Protein AF-A0A8K1D2K8-F1 (afdb_monomer_lite)

Radius of gyration: 27.1 Å; chains: 1; bounding box: 68×39×80 Å

Structure (mmCIF, N/CA/C/O backbone):
data_AF-A0A8K1D2K8-F1
#
_entry.id   AF-A0A8K1D2K8-F1
#
loop_
_atom_site.group_PDB
_atom_site.id
_atom_site.type_symbol
_atom_site.label_atom_id
_atom_site.label_alt_id
_atom_site.label_comp_id
_atom_site.label_asym_id
_atom_site.label_entity_id
_atom_site.label_seq_id
_atom_site.pdbx_PDB_ins_code
_atom_site.Cartn_x
_atom_site.Cartn_y
_atom_site.Cartn_z
_atom_site.occupancy
_atom_site.B_iso_or_equiv
_atom_site.auth_seq_id
_atom_site.auth_comp_id
_atom_site.auth_asym_id
_atom_site.auth_atom_id
_atom_site.pdbx_PDB_model_num
ATOM 1 N N . MET A 1 1 ? 11.653 6.926 16.822 1.00 56.06 1 MET A N 1
ATOM 2 C CA . MET A 1 1 ? 10.375 6.297 16.418 1.00 56.06 1 MET A CA 1
ATOM 3 C C . MET A 1 1 ? 9.705 5.764 17.673 1.00 56.06 1 MET A C 1
ATOM 5 O O . MET A 1 1 ? 10.409 5.204 18.506 1.00 56.06 1 MET A O 1
ATOM 9 N N . TYR A 1 2 ? 8.404 5.990 17.862 1.00 72.81 2 TYR A N 1
ATOM 10 C CA . TYR A 1 2 ? 7.685 5.407 19.001 1.00 72.81 2 TYR A CA 1
ATOM 11 C C . TYR A 1 2 ? 7.611 3.887 18.835 1.00 72.81 2 TYR A C 1
ATOM 13 O O . TYR A 1 2 ? 7.404 3.400 17.725 1.00 72.81 2 TYR A O 1
ATOM 21 N N . SER A 1 3 ? 7.804 3.136 19.919 1.00 90.62 3 SER A N 1
ATOM 22 C CA . SER A 1 3 ? 7.691 1.680 19.862 1.00 90.62 3 SER A CA 1
ATOM 23 C C . SER A 1 3 ? 6.232 1.266 19.649 1.00 90.62 3 SER A C 1
ATOM 25 O O . SER A 1 3 ? 5.308 1.909 20.149 1.00 90.62 3 SER A O 1
ATOM 27 N N . ILE A 1 4 ? 6.017 0.164 18.926 1.00 93.19 4 ILE A N 1
ATOM 28 C CA . ILE A 1 4 ? 4.678 -0.401 18.680 1.00 93.19 4 ILE A CA 1
ATOM 29 C C . ILE A 1 4 ? 3.953 -0.667 20.008 1.00 93.19 4 ILE A C 1
ATOM 31 O O . ILE A 1 4 ? 2.787 -0.317 20.167 1.00 93.19 4 ILE A O 1
ATOM 35 N N . PHE A 1 5 ? 4.673 -1.198 20.999 1.00 92.75 5 PHE A N 1
ATOM 36 C CA . PHE A 1 5 ? 4.149 -1.425 22.346 1.00 92.75 5 PHE A CA 1
ATOM 37 C C . PHE A 1 5 ? 3.675 -0.142 23.027 1.00 92.75 5 PHE A C 1
ATOM 39 O O . PHE A 1 5 ? 2.649 -0.157 23.696 1.00 92.75 5 PHE A O 1
ATOM 46 N N . TYR A 1 6 ? 4.385 0.973 22.840 1.00 94.75 6 TYR A N 1
ATOM 47 C CA . TYR A 1 6 ? 3.976 2.256 23.401 1.00 94.75 6 TYR A CA 1
ATOM 48 C C . TYR A 1 6 ? 2.686 2.776 22.751 1.00 94.75 6 TYR A C 1
ATOM 50 O O . TYR A 1 6 ? 1.806 3.267 23.455 1.00 94.75 6 TYR A O 1
ATOM 58 N N . LEU A 1 7 ? 2.530 2.609 21.432 1.00 95.00 7 LEU A N 1
ATOM 59 C CA . LEU A 1 7 ? 1.294 2.970 20.726 1.00 95.00 7 LEU A CA 1
ATOM 60 C C . LEU A 1 7 ? 0.097 2.136 21.200 1.00 95.00 7 LEU A C 1
ATOM 62 O O . LEU A 1 7 ? -0.961 2.694 21.480 1.00 95.00 7 LEU A O 1
ATOM 66 N N . LEU A 1 8 ? 0.273 0.819 21.341 1.00 95.31 8 LEU A N 1
ATOM 67 C CA . LEU A 1 8 ? -0.771 -0.076 21.851 1.00 95.31 8 LEU A CA 1
ATOM 68 C C . LEU A 1 8 ? -1.094 0.199 23.325 1.00 95.31 8 LEU A C 1
ATOM 70 O O . LEU A 1 8 ? -2.260 0.184 23.713 1.00 95.31 8 LEU A O 1
ATOM 74 N N . TYR A 1 9 ? -0.084 0.523 24.137 1.00 96.06 9 TYR A N 1
ATOM 75 C CA . TYR A 1 9 ? -0.283 0.946 25.520 1.00 96.06 9 TYR A CA 1
ATOM 76 C C . TYR A 1 9 ? -1.128 2.223 25.591 1.00 96.06 9 TYR A C 1
ATOM 78 O O . TYR A 1 9 ? -2.130 2.250 26.303 1.00 96.06 9 TYR A O 1
ATOM 86 N N . ILE A 1 10 ? -0.798 3.252 24.803 1.00 96.38 10 ILE A N 1
ATOM 87 C CA . ILE A 1 10 ? -1.619 4.468 24.717 1.00 96.38 10 ILE A CA 1
ATOM 88 C C . ILE A 1 10 ? -3.041 4.124 24.270 1.00 96.38 10 ILE A C 1
ATOM 90 O O . ILE A 1 10 ? -3.995 4.584 24.896 1.00 96.38 10 ILE A O 1
ATOM 94 N N . ALA A 1 11 ? -3.193 3.290 23.238 1.00 95.94 11 ALA A N 1
ATOM 95 C CA . ALA A 1 11 ? -4.505 2.863 22.765 1.00 95.94 11 ALA A CA 1
ATOM 96 C C . ALA A 1 11 ? -5.326 2.202 23.887 1.00 95.94 11 ALA A C 1
ATOM 98 O O . ALA A 1 11 ? -6.508 2.501 24.029 1.00 95.94 11 ALA A O 1
ATOM 99 N N . SER A 1 12 ? -4.702 1.379 24.738 1.00 96.38 12 SER A N 1
ATOM 100 C CA . SER A 1 12 ? -5.380 0.724 25.868 1.00 96.38 12 SER A CA 1
ATOM 101 C C . SER A 1 12 ? -5.843 1.717 26.938 1.00 96.38 12 SER A C 1
ATOM 103 O O . SER A 1 12 ? -6.973 1.641 27.423 1.00 96.38 12 SER A O 1
ATOM 105 N N . VAL A 1 13 ? -5.012 2.716 27.258 1.00 97.06 13 VAL A N 1
ATOM 106 C CA . VAL A 1 13 ? -5.352 3.767 28.227 1.00 97.06 13 VAL A CA 1
ATOM 107 C C . VAL A 1 13 ? -6.500 4.629 27.701 1.00 97.06 13 VAL A C 1
ATOM 109 O O . VAL A 1 13 ? -7.446 4.914 28.436 1.00 97.06 13 VAL A O 1
ATOM 112 N N . ILE A 1 14 ? -6.460 5.009 26.420 1.00 96.00 14 ILE A N 1
ATOM 113 C CA . ILE A 1 14 ? -7.524 5.799 25.787 1.00 96.00 14 ILE A CA 1
ATOM 114 C C . ILE A 1 14 ? -8.814 4.972 25.658 1.00 96.00 14 ILE A C 1
ATOM 116 O O . ILE A 1 14 ? -9.899 5.505 25.895 1.00 96.00 14 ILE A O 1
ATOM 120 N N . ALA A 1 15 ? -8.729 3.674 25.358 1.00 95.62 15 ALA A N 1
ATOM 121 C CA . ALA A 1 15 ? -9.890 2.787 25.344 1.00 95.62 15 ALA A CA 1
ATOM 122 C C . ALA A 1 15 ? -10.544 2.707 26.735 1.00 95.62 15 ALA A C 1
ATOM 124 O O . ALA A 1 15 ? -11.750 2.917 26.859 1.00 95.62 15 ALA A O 1
ATOM 125 N N . SER A 1 16 ? -9.755 2.519 27.798 1.00 96.38 16 SER A N 1
ATOM 126 C CA . SER A 1 16 ? -10.242 2.518 29.187 1.00 96.38 16 SER A CA 1
ATOM 127 C C . SER A 1 16 ? -10.881 3.856 29.595 1.00 96.38 16 SER A C 1
ATOM 129 O O . SER A 1 16 ? -11.946 3.893 30.225 1.00 96.38 16 SER A O 1
ATOM 131 N N . LEU A 1 17 ? -10.296 4.979 29.162 1.00 95.62 17 LEU A N 1
ATOM 132 C CA . LEU A 1 17 ? -10.883 6.307 29.343 1.00 95.62 17 LEU A CA 1
ATOM 133 C C . LEU A 1 17 ? -12.230 6.430 28.615 1.00 95.62 17 LEU A C 1
ATOM 135 O O . LEU A 1 17 ? -13.206 6.905 29.195 1.00 95.62 17 LEU A O 1
ATOM 139 N N . THR A 1 18 ? -12.304 5.972 27.364 1.00 94.38 18 THR A N 1
ATOM 140 C CA . THR A 1 18 ? -13.529 5.992 26.551 1.00 94.38 18 THR A CA 1
ATOM 141 C C . THR A 1 18 ? -14.627 5.130 27.171 1.00 94.38 18 THR A C 1
ATOM 143 O O . THR A 1 18 ? -15.782 5.560 27.219 1.00 94.38 18 THR A O 1
ATOM 146 N N . TYR A 1 19 ? -14.271 3.966 27.720 1.00 96.12 19 TYR A N 1
ATOM 147 C CA . TYR A 1 19 ? -15.186 3.107 28.470 1.00 96.12 19 TYR A CA 1
ATOM 148 C C . TYR A 1 19 ? -15.730 3.826 29.708 1.00 96.12 19 TYR A C 1
ATOM 150 O O . TYR A 1 19 ? -16.942 3.877 29.919 1.00 96.12 19 TYR A O 1
ATOM 158 N N . SER A 1 20 ? -14.841 4.435 30.496 1.00 95.81 20 SER A N 1
ATOM 159 C CA . SER A 1 20 ? -15.196 5.142 31.729 1.00 95.81 20 SER A CA 1
ATOM 160 C C . SER A 1 20 ? -16.108 6.343 31.457 1.00 95.81 20 SER A C 1
ATOM 162 O O . SER A 1 20 ? -17.129 6.511 32.123 1.00 95.81 20 SER A O 1
ATOM 164 N N . LEU A 1 21 ? -15.805 7.140 30.427 1.00 94.38 21 LEU A N 1
ATOM 165 C CA . LEU A 1 21 ? -16.669 8.235 29.969 1.00 94.38 21 LEU A CA 1
ATOM 166 C C . LEU A 1 21 ? -18.030 7.720 29.488 1.00 94.38 21 LEU A C 1
ATOM 168 O O . LEU A 1 21 ? -19.066 8.292 29.826 1.00 94.38 21 LEU A O 1
ATOM 172 N N . GLY A 1 22 ? -18.043 6.616 28.738 1.00 94.12 22 GLY A N 1
ATOM 173 C CA . GLY A 1 22 ? -19.275 5.980 28.286 1.00 94.12 22 GLY A CA 1
ATOM 174 C C . GLY A 1 22 ? -20.154 5.505 29.447 1.00 94.12 22 GLY A C 1
ATOM 175 O O . GLY A 1 22 ? -21.360 5.761 29.446 1.00 94.12 22 GLY A O 1
ATOM 176 N N . ALA A 1 23 ? -19.553 4.889 30.469 1.00 95.31 23 ALA A N 1
ATOM 177 C CA . ALA A 1 23 ? -20.236 4.456 31.687 1.00 95.31 23 ALA A CA 1
ATOM 178 C C . ALA A 1 23 ? -20.806 5.636 32.485 1.00 95.31 23 ALA A C 1
ATOM 180 O O . ALA A 1 23 ? -21.959 5.577 32.913 1.00 95.31 23 ALA A O 1
ATOM 181 N N . LEU A 1 24 ? -20.055 6.734 32.612 1.00 94.69 24 LEU A N 1
ATOM 182 C CA . LEU A 1 24 ? -20.534 7.961 33.254 1.00 94.69 24 LEU A CA 1
ATOM 183 C C . LEU A 1 24 ? -21.726 8.569 32.509 1.00 94.69 24 LEU A C 1
ATOM 185 O O . LEU A 1 24 ? -22.721 8.929 33.135 1.00 94.69 24 LEU A O 1
ATOM 189 N N . PHE A 1 25 ? -21.676 8.646 31.176 1.00 92.75 25 PHE A N 1
ATOM 190 C CA . PHE A 1 25 ? -22.800 9.161 30.392 1.00 92.75 25 PHE A CA 1
ATOM 191 C C . PHE A 1 25 ? -24.030 8.263 30.472 1.00 92.75 25 PHE A C 1
ATOM 193 O O . PHE A 1 25 ? -25.149 8.763 30.616 1.00 92.75 25 PHE A O 1
ATOM 200 N N . TYR A 1 26 ? -23.833 6.945 30.430 1.00 93.06 26 TYR A N 1
ATOM 201 C CA . TYR A 1 26 ? -24.919 5.979 30.534 1.00 93.06 26 TYR A CA 1
ATOM 202 C C . TYR A 1 26 ? -25.581 5.987 31.922 1.00 93.06 26 TYR A C 1
ATOM 204 O O . TYR A 1 26 ? -26.810 5.971 32.014 1.00 93.06 26 TYR A O 1
ATOM 212 N N . GLY A 1 27 ? -24.775 6.062 32.986 1.00 93.19 27 GLY A N 1
ATOM 213 C CA . GLY A 1 27 ? -25.222 6.109 34.381 1.00 93.19 27 GLY A CA 1
ATOM 214 C C . GLY A 1 27 ? -25.661 7.492 34.870 1.00 93.19 27 GLY A C 1
ATOM 215 O O . GLY A 1 27 ? -26.137 7.614 35.997 1.00 93.19 27 GLY A O 1
ATOM 216 N N . SER A 1 28 ? -25.514 8.538 34.050 1.00 93.38 28 SER A N 1
ATOM 217 C CA . SER A 1 28 ? -25.881 9.898 34.441 1.00 93.38 28 SER A CA 1
ATOM 218 C C . SER A 1 28 ? -27.387 10.030 34.740 1.00 93.38 28 SER A C 1
ATOM 220 O O . SER A 1 28 ? -28.223 9.423 34.057 1.00 93.38 28 SER A O 1
ATOM 222 N N . PRO A 1 29 ? -27.776 10.879 35.713 1.00 91.44 29 PRO A N 1
ATOM 223 C CA . PRO A 1 29 ? -29.180 11.125 36.053 1.00 91.44 29 PRO A CA 1
ATOM 224 C C . PRO A 1 29 ? -29.929 11.954 34.992 1.00 91.44 29 PRO A C 1
ATOM 226 O O . PRO A 1 29 ? -31.070 12.353 35.207 1.00 91.44 29 PRO A O 1
ATOM 229 N N . ILE A 1 30 ? -29.309 12.231 33.842 1.00 89.94 30 ILE A N 1
ATOM 230 C CA . ILE A 1 30 ? -29.859 13.092 32.797 1.00 89.94 30 ILE A CA 1
ATOM 231 C C . ILE A 1 30 ? -30.899 12.297 31.977 1.00 89.94 30 ILE A C 1
ATOM 233 O O . ILE A 1 30 ? -30.558 11.276 31.367 1.00 89.94 30 ILE A O 1
ATOM 237 N N . PRO A 1 31 ? -32.168 12.742 31.896 1.00 83.44 31 PRO A N 1
ATOM 238 C CA . PRO A 1 31 ? -33.244 12.003 31.229 1.00 83.44 31 PRO A CA 1
ATOM 239 C C . PRO A 1 31 ? -33.262 12.195 29.698 1.00 83.44 31 PRO A C 1
ATOM 241 O O . PRO A 1 31 ? -34.323 12.222 29.081 1.00 83.44 31 PRO A O 1
ATOM 244 N N . ILE A 1 32 ? -32.098 12.319 29.050 1.00 92.19 32 ILE A N 1
ATOM 245 C CA . ILE A 1 32 ? -31.991 12.484 27.592 1.00 92.19 32 ILE A CA 1
ATOM 246 C C . ILE A 1 32 ? -31.600 11.141 26.968 1.00 92.19 32 ILE A C 1
ATOM 248 O O . ILE A 1 32 ? -30.480 10.655 27.134 1.00 92.19 32 ILE A O 1
ATOM 252 N N . SER A 1 33 ? -32.514 10.534 26.207 1.00 87.19 33 SER A N 1
ATOM 253 C CA . SER A 1 33 ? -32.308 9.213 25.590 1.00 87.19 33 SER A CA 1
ATOM 254 C C . SER A 1 33 ? -31.105 9.175 24.638 1.00 87.19 33 SER A C 1
ATOM 256 O O . SER A 1 33 ? -30.351 8.201 24.639 1.00 87.19 33 SER A O 1
ATOM 258 N N . SER A 1 34 ? -30.870 10.247 23.876 1.00 88.12 34 SER A N 1
ATOM 259 C CA . SER A 1 34 ? -29.703 10.392 22.995 1.00 88.12 34 SER A CA 1
ATOM 260 C C . SER A 1 34 ? -28.383 10.337 23.761 1.00 88.12 34 SER A C 1
ATOM 262 O O . SER A 1 34 ? -27.433 9.719 23.289 1.00 88.12 34 SER A O 1
ATOM 264 N N . PHE A 1 35 ? -28.342 10.916 24.963 1.00 87.44 35 PHE A N 1
ATOM 265 C CA . PHE A 1 35 ? -27.155 10.936 25.814 1.00 87.44 35 PHE A CA 1
ATOM 266 C C . PHE A 1 35 ? -26.830 9.539 26.355 1.00 87.44 35 PHE A C 1
ATOM 268 O O . PHE A 1 35 ? -25.693 9.080 26.266 1.00 87.44 35 PHE A O 1
ATOM 275 N N . LYS A 1 36 ? -27.854 8.793 26.792 1.00 91.00 36 LYS A N 1
ATOM 276 C CA . LYS A 1 36 ? -27.689 7.394 27.220 1.00 91.00 36 LYS A CA 1
ATOM 277 C C . LYS A 1 36 ? -27.268 6.484 26.065 1.00 91.00 36 LYS A C 1
ATOM 279 O O . LYS A 1 36 ? -26.347 5.685 26.211 1.00 91.00 36 LYS A O 1
ATOM 284 N N . ARG A 1 37 ? -27.883 6.635 24.883 1.00 89.69 37 ARG A N 1
ATOM 285 C CA . ARG A 1 37 ? -27.478 5.902 23.666 1.00 89.69 37 ARG A CA 1
ATOM 286 C C . ARG A 1 37 ? -26.030 6.199 23.280 1.00 89.69 37 ARG A C 1
ATOM 288 O O . ARG A 1 37 ? -25.340 5.307 22.797 1.00 89.69 37 ARG A O 1
ATOM 295 N N . PHE A 1 38 ? -25.580 7.433 23.478 1.00 90.19 38 PHE A N 1
ATOM 296 C CA . PHE A 1 38 ? -24.206 7.833 23.208 1.00 90.19 38 PHE A CA 1
ATOM 297 C C . PHE A 1 38 ? -23.215 7.174 24.173 1.00 90.19 38 PHE A C 1
ATOM 299 O O . PHE A 1 38 ? -22.250 6.570 23.712 1.00 90.19 38 PHE A O 1
ATOM 306 N N . GLY A 1 39 ? -23.506 7.186 25.478 1.00 91.75 39 GLY A N 1
ATOM 307 C CA . GLY A 1 39 ? -22.702 6.482 26.482 1.00 91.75 39 GLY A CA 1
ATOM 308 C C . GLY A 1 39 ? -22.582 4.981 26.202 1.00 91.75 39 GLY A C 1
ATOM 309 O O . GLY A 1 39 ? -21.479 4.442 26.178 1.00 91.75 39 GLY A O 1
ATOM 310 N N . HIS A 1 40 ? -23.699 4.322 25.869 1.00 91.88 40 HIS A N 1
ATOM 311 C CA . HIS A 1 40 ? -23.696 2.909 25.473 1.00 91.88 40 HIS A CA 1
ATOM 312 C C . HIS A 1 40 ? -22.823 2.641 24.235 1.00 91.88 40 HIS A C 1
ATOM 314 O O . HIS A 1 40 ? -22.050 1.686 24.221 1.00 91.88 40 HIS A O 1
ATOM 320 N N . LYS A 1 41 ? -22.893 3.498 23.207 1.00 90.88 41 LYS A N 1
ATOM 321 C CA . LYS A 1 41 ? -22.033 3.374 22.017 1.00 90.88 41 LYS A CA 1
ATOM 322 C C . LYS A 1 41 ? -20.550 3.531 22.357 1.00 90.88 41 LYS A C 1
ATOM 324 O O . LYS A 1 41 ? -19.754 2.740 21.872 1.00 90.88 41 LYS A O 1
ATOM 329 N N . MET A 1 42 ? -20.189 4.487 23.216 1.00 92.31 42 MET A N 1
ATOM 330 C CA . MET A 1 42 ? -18.799 4.672 23.655 1.00 92.31 42 MET A CA 1
ATOM 331 C C . MET A 1 42 ? -18.259 3.453 24.408 1.00 92.31 42 MET A C 1
ATOM 333 O O . MET A 1 42 ? -17.120 3.062 24.176 1.00 92.31 42 MET A O 1
ATOM 337 N N . ILE A 1 43 ? -19.081 2.818 25.251 1.00 94.06 43 ILE A N 1
ATOM 338 C CA . ILE A 1 43 ? -18.720 1.558 25.917 1.00 94.06 43 ILE A CA 1
ATOM 339 C C . ILE A 1 43 ? -18.408 0.470 24.880 1.00 94.06 43 ILE A C 1
ATOM 341 O O . ILE A 1 43 ? -17.360 -0.167 24.958 1.00 94.06 43 ILE A O 1
ATOM 345 N N . LEU A 1 44 ? -19.286 0.279 23.889 1.00 92.19 44 LEU A N 1
ATOM 346 C CA . LEU A 1 44 ? -19.077 -0.717 22.833 1.00 92.19 44 LEU A CA 1
ATOM 347 C C . LEU A 1 44 ? -17.830 -0.424 21.993 1.00 92.19 44 LEU A C 1
ATOM 349 O O . LEU A 1 44 ? -17.081 -1.342 21.670 1.00 92.19 44 LEU A O 1
ATOM 353 N N . ASP A 1 45 ? -17.595 0.842 21.646 1.00 90.50 45 ASP A N 1
ATOM 354 C CA . ASP A 1 45 ? -16.423 1.247 20.870 1.00 90.50 45 ASP A CA 1
ATOM 355 C C . ASP A 1 45 ? -15.116 1.023 21.653 1.00 90.50 45 ASP A C 1
ATOM 357 O O . ASP A 1 45 ? -14.131 0.573 21.071 1.00 90.50 45 ASP A O 1
ATOM 361 N N . ALA A 1 46 ? -15.118 1.253 22.969 1.00 93.69 46 ALA A N 1
ATOM 362 C CA . ALA A 1 46 ? -13.973 0.971 23.832 1.00 93.69 46 ALA A CA 1
ATOM 363 C C . ALA A 1 46 ? -13.668 -0.531 23.937 1.00 93.69 46 ALA A C 1
ATOM 365 O O . ALA A 1 46 ? -12.516 -0.927 23.777 1.00 93.69 46 ALA A O 1
ATOM 366 N N . ILE A 1 47 ? -14.695 -1.367 24.137 1.00 93.75 47 ILE A N 1
ATOM 367 C CA . ILE A 1 47 ? -14.547 -2.834 24.138 1.0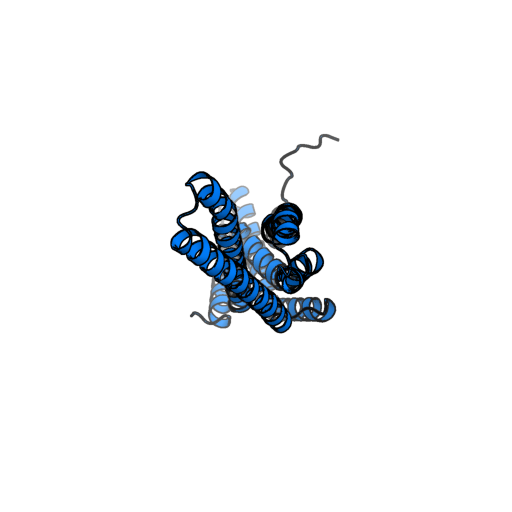0 93.75 47 ILE A CA 1
ATOM 368 C C . ILE A 1 47 ? -13.996 -3.306 22.790 1.00 93.75 47 ILE A C 1
ATOM 370 O O . ILE A 1 47 ? -13.107 -4.150 22.731 1.00 93.75 47 ILE A O 1
ATOM 374 N N . TYR A 1 48 ? -14.495 -2.737 21.693 1.00 92.19 48 TYR A N 1
ATOM 375 C CA . TYR A 1 48 ? -14.027 -3.075 20.358 1.00 92.19 48 TYR A CA 1
ATOM 376 C C . TYR A 1 48 ? -12.550 -2.718 20.152 1.00 92.19 48 TYR A C 1
ATOM 378 O O . TYR A 1 48 ? -11.791 -3.539 19.641 1.00 92.19 48 TYR A O 1
ATOM 386 N N . ALA A 1 49 ? -12.122 -1.528 20.578 1.00 92.69 49 ALA A N 1
ATOM 387 C CA . ALA A 1 49 ? -10.716 -1.134 20.528 1.00 92.69 49 ALA A CA 1
ATOM 388 C C . ALA A 1 49 ? -9.828 -2.068 21.369 1.00 92.69 49 ALA A C 1
ATOM 390 O O . ALA A 1 49 ? -8.766 -2.471 20.902 1.00 92.69 49 ALA A O 1
ATOM 391 N N . ASP A 1 50 ? -10.281 -2.472 22.557 1.00 94.12 50 ASP A N 1
ATOM 392 C CA . ASP A 1 50 ? -9.546 -3.397 23.428 1.00 94.12 50 ASP A CA 1
ATOM 393 C C . ASP A 1 50 ? -9.380 -4.793 22.802 1.00 94.12 50 ASP A C 1
ATOM 395 O O . ASP A 1 50 ? -8.299 -5.385 22.844 1.00 94.12 50 ASP A O 1
ATOM 399 N N . ILE A 1 51 ? -10.408 -5.292 22.106 1.00 94.44 51 ILE A N 1
ATOM 400 C CA . ILE A 1 51 ? -10.308 -6.528 21.314 1.00 94.44 51 ILE A CA 1
ATOM 401 C C . ILE A 1 51 ? -9.222 -6.392 20.238 1.00 94.44 51 ILE A C 1
ATOM 403 O O . ILE A 1 51 ? -8.391 -7.287 20.096 1.00 94.44 51 ILE A O 1
ATOM 407 N N . TRP A 1 52 ? -9.179 -5.275 19.505 1.00 94.06 52 TRP A N 1
ATOM 408 C CA . TRP A 1 52 ? -8.149 -5.043 18.483 1.00 94.06 52 TRP A CA 1
ATOM 409 C C . TRP A 1 52 ? -6.732 -4.978 19.055 1.00 94.06 52 TRP A C 1
ATOM 411 O O . TRP A 1 52 ? -5.807 -5.503 18.437 1.00 94.06 52 TRP A O 1
ATOM 421 N N . ILE A 1 53 ? -6.557 -4.380 20.235 1.00 95.56 53 ILE A N 1
ATOM 422 C CA . ILE A 1 53 ? -5.263 -4.338 20.929 1.00 95.56 53 ILE A CA 1
ATOM 423 C C . ILE A 1 53 ? -4.786 -5.760 21.240 1.00 95.56 53 ILE A C 1
ATOM 425 O O . ILE A 1 53 ? -3.645 -6.107 20.936 1.00 95.56 53 ILE A O 1
ATOM 429 N N . ASN A 1 54 ? -5.669 -6.603 21.780 1.00 94.44 54 ASN A N 1
ATOM 430 C CA . ASN A 1 54 ? -5.342 -7.989 22.115 1.00 94.44 54 ASN A CA 1
ATOM 431 C C . ASN A 1 54 ? -5.140 -8.874 20.869 1.00 94.44 54 ASN A C 1
ATOM 433 O O . ASN A 1 54 ? -4.314 -9.786 20.883 1.00 94.44 54 ASN A O 1
ATOM 437 N N . LEU A 1 55 ? -5.842 -8.589 19.767 1.00 95.12 55 LEU A N 1
ATOM 438 C CA . LEU A 1 55 ? -5.688 -9.307 18.498 1.00 95.12 55 LEU A CA 1
ATOM 439 C C . LEU A 1 55 ? -4.468 -8.871 17.681 1.00 95.12 55 LEU A C 1
ATOM 441 O O . LEU A 1 55 ? -4.148 -9.544 16.704 1.00 95.12 55 LEU A O 1
ATOM 445 N N . PHE A 1 56 ? -3.772 -7.791 18.047 1.00 95.75 56 PHE A N 1
ATOM 446 C CA . PHE A 1 56 ? -2.712 -7.202 17.226 1.00 95.75 56 PHE A CA 1
ATOM 447 C C . PHE A 1 56 ? -1.685 -8.235 16.733 1.00 95.75 56 PHE A C 1
ATOM 449 O O . PHE A 1 56 ? -1.506 -8.404 15.529 1.00 95.75 56 PHE A O 1
ATOM 456 N N . PHE A 1 57 ? -1.057 -8.994 17.637 1.00 94.88 57 PHE A N 1
ATOM 457 C CA . PHE A 1 57 ? -0.058 -10.002 17.252 1.00 94.88 57 PHE A CA 1
ATOM 458 C C . PHE A 1 57 ? -0.653 -11.171 16.470 1.00 94.88 57 PHE A C 1
ATOM 460 O O . PHE A 1 57 ? -0.008 -11.711 15.573 1.00 94.88 57 PHE A O 1
ATOM 467 N N . PHE A 1 58 ? -1.892 -11.547 16.782 1.00 95.56 58 PHE A N 1
ATOM 468 C CA . PHE A 1 58 ? -2.602 -12.578 16.038 1.00 95.56 58 PHE A CA 1
ATOM 469 C C . PHE A 1 58 ? -2.829 -12.153 14.580 1.00 95.56 58 PHE A C 1
ATOM 471 O O . PHE A 1 58 ? -2.582 -12.937 13.668 1.00 95.56 58 PHE A O 1
ATOM 478 N N . ILE A 1 59 ? -3.196 -10.889 14.351 1.00 95.19 59 ILE A N 1
ATOM 479 C CA . ILE A 1 59 ? -3.347 -10.308 13.014 1.00 95.19 59 ILE A CA 1
ATOM 480 C C . ILE A 1 59 ? -2.014 -10.312 12.265 1.00 95.19 59 ILE A C 1
ATOM 482 O O . ILE A 1 59 ? -1.977 -10.753 11.121 1.00 95.19 59 ILE A O 1
ATOM 486 N N . ILE A 1 60 ? -0.914 -9.893 12.902 1.00 95.88 60 ILE A N 1
ATOM 487 C CA . ILE A 1 60 ? 0.419 -9.941 12.277 1.00 95.88 60 ILE A CA 1
ATOM 488 C C . ILE A 1 60 ? 0.779 -11.370 11.848 1.00 95.88 60 ILE A C 1
ATOM 490 O O . ILE A 1 60 ? 1.256 -11.583 10.735 1.00 95.88 60 ILE A O 1
ATOM 494 N N . ASN A 1 61 ? 0.494 -12.367 12.687 1.00 95.69 61 ASN A N 1
ATOM 495 C CA . ASN A 1 61 ? 0.738 -13.765 12.339 1.00 95.69 61 ASN A CA 1
ATOM 496 C C . ASN A 1 61 ? -0.115 -14.228 11.151 1.00 95.69 61 ASN A C 1
ATOM 498 O O . ASN A 1 61 ? 0.411 -14.898 10.266 1.00 95.69 61 ASN A O 1
ATOM 502 N N . ILE A 1 62 ? -1.396 -13.846 11.095 1.00 95.19 62 ILE A N 1
ATOM 503 C CA . ILE A 1 62 ? -2.261 -14.138 9.943 1.00 95.19 62 ILE A CA 1
ATOM 504 C C . ILE A 1 62 ? -1.703 -13.499 8.671 1.00 95.19 62 ILE A C 1
ATOM 506 O O . ILE A 1 62 ? -1.623 -14.169 7.647 1.00 95.19 62 ILE A O 1
ATOM 510 N N . ILE A 1 63 ? -1.294 -12.230 8.726 1.00 94.88 63 ILE A N 1
ATOM 511 C CA . ILE A 1 63 ? -0.721 -11.515 7.579 1.00 94.88 63 ILE A CA 1
ATOM 512 C C . ILE A 1 63 ? 0.500 -12.268 7.038 1.00 94.88 63 ILE A C 1
ATOM 514 O O . ILE A 1 63 ? 0.566 -12.555 5.843 1.00 94.88 63 ILE A O 1
ATOM 518 N N . ASN A 1 64 ? 1.424 -12.650 7.922 1.00 92.38 64 ASN A N 1
ATOM 519 C CA . ASN A 1 64 ? 2.630 -13.387 7.546 1.00 92.38 64 ASN A CA 1
ATOM 520 C C . ASN A 1 64 ? 2.305 -14.780 6.984 1.00 92.38 64 ASN A C 1
ATOM 522 O O . ASN A 1 64 ? 2.928 -15.221 6.019 1.00 92.38 64 ASN A O 1
ATOM 526 N N . GLN A 1 65 ? 1.304 -15.472 7.541 1.00 94.25 65 GLN A N 1
ATOM 527 C CA . GLN A 1 65 ? 0.843 -16.759 7.016 1.00 94.25 65 GLN A CA 1
ATOM 528 C C . GLN A 1 65 ? 0.235 -16.616 5.619 1.00 94.25 65 GLN A C 1
ATOM 530 O O . GLN A 1 65 ? 0.615 -17.368 4.720 1.00 94.25 65 GLN A O 1
ATOM 535 N N . ILE A 1 66 ? -0.642 -15.631 5.407 1.00 93.44 66 ILE A N 1
ATOM 536 C CA . ILE A 1 66 ? -1.224 -15.349 4.090 1.00 93.44 66 ILE A CA 1
ATOM 537 C C . ILE A 1 66 ? -0.103 -15.052 3.092 1.00 93.44 66 ILE A C 1
ATOM 539 O O . ILE A 1 66 ? -0.056 -15.679 2.036 1.00 93.44 66 ILE A O 1
ATOM 543 N N . GLN A 1 67 ? 0.848 -14.186 3.447 1.00 90.69 67 GLN A N 1
ATOM 544 C CA . GLN A 1 67 ? 1.990 -13.872 2.590 1.00 90.69 67 GLN A CA 1
ATOM 545 C C . GLN A 1 67 ? 2.809 -15.124 2.232 1.00 90.69 67 GLN A C 1
ATOM 547 O O . GLN A 1 67 ? 3.131 -15.342 1.066 1.00 90.69 67 GLN A O 1
ATOM 552 N N . SER A 1 68 ? 3.088 -15.994 3.206 1.00 88.94 68 SER A N 1
ATOM 553 C CA . SER A 1 68 ? 3.819 -17.241 2.950 1.00 88.94 68 SER A CA 1
ATOM 554 C C . SER A 1 68 ? 3.052 -18.207 2.036 1.00 88.94 68 SER A C 1
ATOM 556 O O . SER A 1 68 ? 3.654 -18.828 1.166 1.00 88.94 68 SER A O 1
ATOM 558 N N . SER A 1 69 ? 1.723 -18.289 2.175 1.00 92.06 69 SER A N 1
ATOM 559 C CA . SER A 1 69 ? 0.867 -19.150 1.343 1.00 92.06 69 SER A CA 1
ATOM 560 C C . SER A 1 69 ? 0.755 -18.665 -0.101 1.00 92.06 69 SER A C 1
ATOM 562 O O . SER A 1 69 ? 0.594 -19.457 -1.024 1.00 92.06 69 SER A O 1
ATOM 564 N N . LEU A 1 70 ? 0.883 -17.354 -0.282 1.00 88.88 70 LEU A N 1
ATOM 565 C CA . LEU A 1 70 ? 0.927 -16.679 -1.565 1.00 88.88 70 LEU A CA 1
ATOM 566 C C . LEU A 1 70 ? 2.265 -16.923 -2.290 1.00 88.88 70 LEU A C 1
ATOM 568 O O . LEU A 1 70 ? 2.333 -16.777 -3.502 1.00 88.88 70 LEU A O 1
ATOM 572 N N . GLY A 1 71 ? 3.319 -17.334 -1.579 1.00 84.44 71 GLY A N 1
ATOM 573 C CA . GLY A 1 71 ? 4.619 -17.660 -2.173 1.00 84.44 71 GLY A CA 1
ATOM 574 C C . GLY A 1 71 ? 5.473 -16.444 -2.546 1.00 84.44 71 GLY A C 1
ATOM 575 O O . GLY A 1 71 ? 6.585 -16.616 -3.039 1.00 84.44 71 GLY A O 1
ATOM 576 N N . TYR A 1 72 ? 5.000 -15.226 -2.266 1.00 85.50 72 TYR A N 1
ATOM 577 C CA . TYR A 1 72 ? 5.718 -13.981 -2.535 1.00 85.50 72 TYR A CA 1
ATOM 578 C C . TYR A 1 72 ? 6.123 -13.290 -1.239 1.00 85.50 72 TYR A C 1
ATOM 580 O O . TYR A 1 72 ? 5.295 -12.992 -0.381 1.00 85.50 72 TYR A O 1
ATOM 588 N N . SER A 1 73 ? 7.418 -13.010 -1.112 1.00 90.75 73 SER A N 1
ATOM 589 C CA . SER A 1 73 ? 8.004 -12.308 0.031 1.00 90.75 73 SER A CA 1
ATOM 590 C C . SER A 1 73 ? 8.570 -10.956 -0.393 1.00 90.75 73 SER A C 1
ATOM 592 O O . SER A 1 73 ? 8.891 -10.744 -1.562 1.00 90.75 73 SER A O 1
ATOM 594 N N . TRP A 1 74 ? 8.755 -10.054 0.568 1.00 93.56 74 TRP A N 1
ATOM 595 C CA . TRP A 1 74 ? 9.407 -8.762 0.334 1.00 93.56 74 TRP A CA 1
ATOM 596 C C . TRP A 1 74 ? 10.832 -8.896 -0.215 1.00 93.56 74 TRP A C 1
ATOM 598 O O . TRP A 1 74 ? 11.250 -8.110 -1.058 1.00 93.56 74 TRP A O 1
ATOM 608 N N . SER A 1 75 ? 11.552 -9.955 0.164 1.00 93.38 75 SER A N 1
ATOM 609 C CA . SER A 1 75 ? 12.865 -10.249 -0.418 1.00 93.38 75 SER A CA 1
ATOM 610 C C . SER A 1 75 ? 12.792 -10.533 -1.920 1.00 93.38 75 SER A C 1
ATOM 612 O O . SER A 1 75 ? 13.694 -10.128 -2.648 1.00 93.38 75 SER A O 1
ATOM 614 N N . ILE A 1 76 ? 11.749 -11.235 -2.378 1.00 92.38 76 ILE A N 1
ATOM 615 C CA . ILE A 1 76 ? 11.531 -11.515 -3.806 1.00 92.38 76 ILE A CA 1
ATOM 616 C C . ILE A 1 76 ? 11.154 -10.218 -4.525 1.00 92.38 76 ILE A C 1
ATOM 618 O O . ILE A 1 76 ? 11.719 -9.919 -5.568 1.00 92.38 76 ILE A O 1
ATOM 622 N N . PHE A 1 77 ? 10.293 -9.400 -3.916 1.00 94.12 77 PHE A N 1
ATOM 623 C CA . PHE A 1 77 ? 9.919 -8.087 -4.443 1.00 94.12 77 PHE A CA 1
ATOM 624 C C . PHE A 1 77 ? 11.136 -7.205 -4.765 1.00 94.12 77 PHE A C 1
ATOM 626 O O . PHE A 1 77 ? 11.229 -6.699 -5.881 1.00 94.12 77 PHE A O 1
ATOM 633 N N . TYR A 1 78 ? 12.089 -7.046 -3.834 1.00 94.44 78 TYR A N 1
ATOM 634 C CA . TYR A 1 78 ? 13.280 -6.218 -4.084 1.00 94.44 78 TYR A CA 1
ATOM 635 C C . TYR A 1 78 ? 14.211 -6.811 -5.135 1.00 94.44 78 TYR A C 1
ATOM 637 O O . TYR A 1 78 ? 14.838 -6.065 -5.885 1.00 94.44 78 TYR A O 1
ATOM 645 N N . LEU A 1 79 ? 14.309 -8.141 -5.189 1.00 93.88 79 LEU A N 1
ATOM 646 C CA . LEU A 1 79 ? 15.096 -8.822 -6.208 1.00 93.88 79 LEU A CA 1
ATOM 647 C C . LEU A 1 79 ? 14.497 -8.562 -7.593 1.00 93.88 79 LEU A C 1
ATOM 649 O O . LEU A 1 79 ? 15.212 -8.104 -8.482 1.00 93.88 79 LEU A O 1
ATOM 653 N N . ASP A 1 80 ? 13.195 -8.790 -7.764 1.00 92.31 80 ASP A N 1
ATOM 654 C CA . ASP A 1 80 ? 12.516 -8.640 -9.051 1.00 92.31 80 ASP A CA 1
ATOM 655 C C . ASP A 1 80 ? 12.535 -7.182 -9.532 1.00 92.31 80 ASP A C 1
ATOM 657 O O . ASP A 1 80 ? 12.844 -6.917 -10.695 1.00 92.31 80 ASP A O 1
ATOM 661 N N . PHE A 1 81 ? 12.292 -6.220 -8.634 1.00 92.44 81 PHE A N 1
ATOM 662 C CA . PHE A 1 81 ? 12.447 -4.797 -8.948 1.00 92.44 81 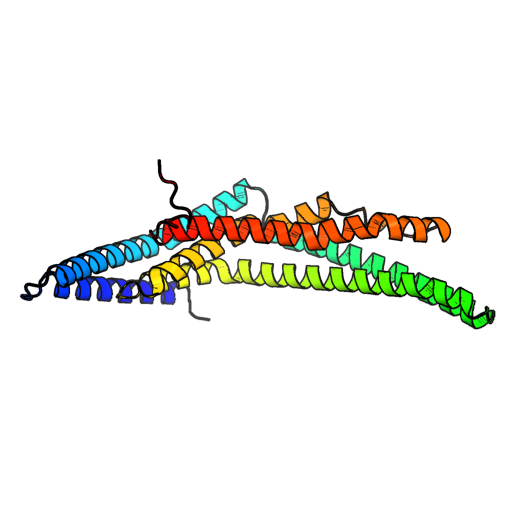PHE A CA 1
ATOM 663 C C . PHE A 1 81 ? 13.887 -4.433 -9.313 1.00 92.44 81 PHE A C 1
ATOM 665 O O . PHE A 1 81 ? 14.105 -3.757 -10.315 1.00 92.44 81 PHE A O 1
ATOM 672 N N . GLY A 1 82 ? 14.874 -4.930 -8.563 1.00 90.75 82 GLY A N 1
ATOM 673 C CA . GLY A 1 82 ? 16.285 -4.701 -8.868 1.00 90.75 82 GLY A CA 1
ATOM 674 C C . GLY A 1 82 ? 16.687 -5.250 -10.240 1.00 90.75 82 GLY A C 1
ATOM 675 O O . GLY A 1 82 ? 17.458 -4.619 -10.961 1.00 90.75 82 GLY A O 1
ATOM 676 N N . MET A 1 83 ? 16.129 -6.393 -10.648 1.00 90.62 83 MET A N 1
ATOM 677 C CA . MET A 1 83 ? 16.351 -6.948 -11.985 1.00 90.62 83 MET A CA 1
ATOM 678 C C . MET A 1 83 ? 15.710 -6.091 -13.084 1.00 90.62 83 MET A C 1
ATOM 680 O O . MET A 1 83 ? 16.354 -5.856 -14.109 1.00 90.62 83 MET A O 1
ATOM 684 N N . LEU A 1 84 ? 14.489 -5.588 -12.873 1.00 90.62 84 LEU A N 1
ATOM 685 C CA . LEU A 1 84 ? 13.829 -4.656 -13.798 1.00 90.62 84 LEU A CA 1
ATOM 686 C C . LEU A 1 84 ? 14.613 -3.340 -13.940 1.00 90.62 84 LEU A C 1
ATOM 688 O O . LEU A 1 84 ? 14.827 -2.867 -15.059 1.00 90.62 84 LEU A O 1
ATOM 692 N N . ASP A 1 85 ? 15.109 -2.789 -12.831 1.00 90.62 85 ASP A N 1
ATOM 693 C CA . ASP A 1 85 ? 15.929 -1.575 -12.828 1.00 90.62 85 ASP A CA 1
ATOM 694 C C . ASP A 1 85 ? 17.230 -1.775 -13.612 1.00 90.62 85 ASP A C 1
ATOM 696 O O . ASP A 1 85 ? 17.576 -0.967 -14.478 1.00 90.62 85 ASP A O 1
ATOM 700 N N . LEU A 1 86 ? 17.943 -2.882 -13.374 1.00 90.00 86 LEU A N 1
ATOM 701 C CA . LEU A 1 86 ? 19.172 -3.205 -14.104 1.00 90.00 86 LEU A CA 1
ATOM 702 C C . LEU A 1 86 ? 18.925 -3.364 -15.611 1.00 90.00 86 LEU A C 1
ATOM 704 O O . LEU A 1 86 ? 19.726 -2.884 -16.419 1.00 90.00 86 LEU A O 1
ATOM 708 N N . GLN A 1 87 ? 17.815 -3.996 -15.997 1.00 88.25 87 GLN A N 1
ATOM 709 C CA . GLN A 1 87 ? 17.409 -4.142 -17.397 1.00 88.25 87 GLN A CA 1
ATOM 710 C C . GLN A 1 87 ? 17.152 -2.790 -18.070 1.00 88.25 87 GLN A C 1
ATOM 712 O O . GLN A 1 87 ? 17.630 -2.539 -19.183 1.00 88.25 87 GLN A O 1
ATOM 717 N N . LEU A 1 88 ? 16.441 -1.884 -17.397 1.00 88.56 88 LEU A N 1
ATOM 718 C CA . LEU A 1 88 ? 16.185 -0.545 -17.924 1.00 88.56 88 LEU A CA 1
ATOM 719 C C . LEU A 1 88 ? 17.452 0.304 -17.997 1.00 88.56 88 LEU A C 1
ATOM 721 O O . LEU A 1 88 ? 17.686 0.969 -19.001 1.00 88.56 88 LEU A O 1
ATOM 725 N N . ILE A 1 89 ? 18.322 0.248 -16.988 1.00 90.31 89 ILE A N 1
ATOM 726 C CA . ILE A 1 89 ? 19.610 0.953 -17.024 1.00 90.31 89 ILE A CA 1
ATOM 727 C C . ILE A 1 89 ? 20.449 0.471 -18.211 1.00 90.31 89 ILE A C 1
ATOM 729 O O . ILE A 1 89 ? 21.023 1.287 -18.939 1.00 90.31 89 ILE A O 1
ATOM 733 N N . TYR A 1 90 ? 20.507 -0.844 -18.432 1.00 88.06 90 TYR A N 1
ATOM 734 C CA . TYR A 1 90 ? 21.233 -1.424 -19.556 1.00 88.06 90 TYR A CA 1
ATOM 735 C C . TYR A 1 90 ? 20.677 -0.947 -20.906 1.00 88.06 90 TYR A C 1
ATOM 737 O O . TYR A 1 90 ? 21.440 -0.453 -21.738 1.00 88.06 90 TYR A O 1
ATOM 745 N N . THR A 1 91 ? 19.356 -1.013 -21.105 1.00 85.00 91 THR A N 1
ATOM 746 C CA . THR A 1 91 ? 18.716 -0.554 -22.352 1.00 85.00 91 THR A CA 1
ATOM 747 C C . THR A 1 91 ? 18.903 0.940 -22.587 1.00 85.00 91 THR A C 1
ATOM 749 O O . THR A 1 91 ? 19.314 1.338 -23.676 1.00 85.00 91 THR A O 1
ATOM 752 N N . ILE A 1 92 ? 18.702 1.777 -21.567 1.00 88.62 92 ILE A N 1
ATOM 753 C CA . ILE A 1 92 ? 18.947 3.224 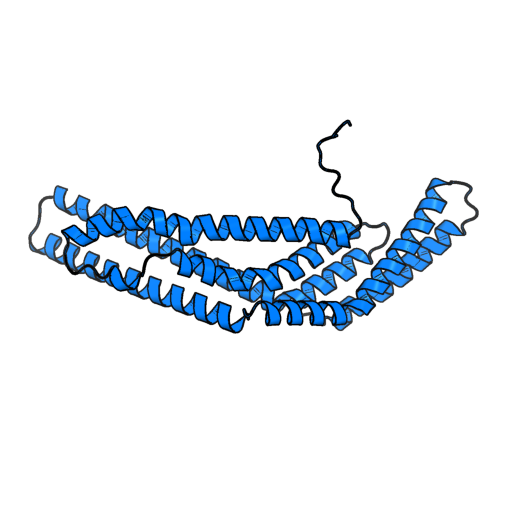-21.640 1.00 88.62 92 ILE A CA 1
ATOM 754 C C . ILE A 1 92 ? 20.389 3.502 -22.072 1.00 88.62 92 ILE A C 1
ATOM 756 O O . ILE A 1 92 ? 20.620 4.330 -22.955 1.00 88.62 92 ILE A O 1
ATOM 760 N N . ASN A 1 93 ? 21.367 2.819 -21.473 1.00 87.75 93 ASN A N 1
ATOM 761 C CA . ASN A 1 93 ? 22.774 3.006 -21.818 1.00 87.75 93 ASN A CA 1
ATOM 762 C C . ASN A 1 93 ? 23.084 2.540 -23.247 1.00 87.75 93 ASN A C 1
ATOM 764 O O . ASN A 1 93 ? 23.806 3.240 -23.957 1.00 87.75 93 ASN A O 1
ATOM 768 N N . ALA A 1 94 ? 22.496 1.433 -23.708 1.00 83.88 94 ALA A N 1
ATOM 769 C CA . ALA A 1 94 ? 22.628 0.976 -25.091 1.00 83.88 94 ALA A CA 1
ATOM 770 C C . ALA A 1 94 ? 22.075 2.010 -26.091 1.00 83.88 94 ALA A C 1
ATOM 772 O O . ALA A 1 94 ? 22.785 2.418 -27.015 1.00 83.88 94 ALA A O 1
ATOM 773 N N . PHE A 1 95 ? 20.858 2.521 -25.868 1.00 83.19 95 PHE A N 1
ATOM 774 C CA . PHE A 1 95 ? 20.271 3.564 -26.716 1.00 83.19 95 PHE A CA 1
ATOM 775 C C . PHE A 1 95 ? 21.056 4.883 -26.655 1.00 83.19 95 PHE A C 1
ATOM 777 O O . PHE A 1 95 ? 21.226 5.537 -27.684 1.00 83.19 95 PHE A O 1
ATOM 784 N N . LYS A 1 96 ? 21.603 5.266 -25.491 1.00 86.50 96 LYS A N 1
ATOM 785 C CA . LYS A 1 96 ? 22.488 6.439 -25.360 1.00 86.50 96 LYS A CA 1
ATOM 786 C C . LYS A 1 96 ? 23.779 6.282 -26.161 1.00 86.50 96 LYS A C 1
ATOM 788 O O . LYS A 1 96 ? 24.172 7.217 -26.855 1.00 86.50 96 LYS A O 1
ATOM 793 N N . LEU A 1 97 ? 24.430 5.121 -26.097 1.00 85.25 97 LEU A N 1
ATOM 794 C CA . LEU A 1 97 ? 25.629 4.843 -26.897 1.00 85.25 97 LEU A CA 1
ATOM 795 C C . LEU A 1 97 ? 25.321 4.915 -28.394 1.00 85.25 97 LEU A C 1
ATOM 797 O O . LEU A 1 97 ? 26.110 5.468 -29.165 1.00 85.25 97 LEU A O 1
ATOM 801 N N . TRP A 1 98 ? 24.149 4.428 -28.799 1.00 79.56 98 TRP A N 1
ATOM 802 C CA . TRP A 1 98 ? 23.687 4.523 -30.177 1.00 79.56 98 TRP A CA 1
ATOM 803 C C . TRP A 1 98 ? 23.438 5.967 -30.616 1.00 79.56 98 TRP A C 1
ATOM 805 O O . TRP A 1 98 ? 23.941 6.392 -31.657 1.00 79.56 98 TRP A O 1
ATOM 815 N N . TYR A 1 99 ? 22.743 6.751 -29.786 1.00 84.56 99 TYR A N 1
ATOM 816 C CA . TYR A 1 99 ? 22.517 8.178 -30.008 1.00 84.56 99 TYR A CA 1
ATOM 817 C C . TYR A 1 99 ? 23.834 8.935 -30.197 1.00 84.56 99 TYR A C 1
ATOM 819 O O . TYR A 1 99 ? 23.996 9.666 -31.173 1.00 84.56 99 TYR A O 1
ATOM 827 N N . ILE A 1 100 ? 24.798 8.726 -29.293 1.00 85.75 100 ILE A N 1
ATOM 828 C CA . ILE A 1 100 ? 26.115 9.368 -29.357 1.00 85.75 100 ILE A CA 1
ATOM 829 C C . ILE A 1 100 ? 26.828 8.971 -30.653 1.00 85.75 100 ILE A C 1
ATOM 831 O O . ILE A 1 100 ? 27.295 9.850 -31.375 1.00 85.75 100 ILE A O 1
ATOM 835 N N . SER A 1 101 ? 26.843 7.681 -30.993 1.00 83.00 101 SER A N 1
ATOM 836 C CA . SER A 1 101 ? 27.496 7.171 -32.206 1.00 83.00 101 SER A CA 1
ATOM 837 C C . SER A 1 101 ? 26.903 7.781 -33.479 1.00 83.00 101 SER A C 1
ATOM 839 O O . SER A 1 101 ? 27.638 8.259 -34.342 1.00 83.00 101 SER A O 1
ATOM 841 N N . LEU A 1 102 ? 25.572 7.844 -33.580 1.00 80.19 102 LEU A N 1
ATOM 842 C CA . LEU A 1 102 ? 24.900 8.463 -34.722 1.00 80.19 102 LEU A CA 1
ATOM 843 C C . LEU A 1 102 ? 25.105 9.974 -34.772 1.00 80.19 102 LEU A C 1
ATOM 845 O O . LEU A 1 102 ? 25.384 10.513 -35.840 1.00 80.19 102 LEU A O 1
ATOM 849 N N . SER A 1 103 ? 25.016 10.663 -33.634 1.00 82.56 103 SER A N 1
ATOM 850 C CA . SER A 1 103 ? 25.257 12.107 -33.569 1.00 82.56 103 SER A CA 1
ATOM 851 C C . SER A 1 103 ? 26.691 12.464 -33.988 1.00 82.56 103 SER A C 1
ATOM 853 O O . SER A 1 103 ? 26.895 13.424 -34.733 1.00 82.56 103 SER A O 1
ATOM 855 N N . ALA A 1 104 ? 27.676 11.642 -33.607 1.00 82.75 104 ALA A N 1
ATOM 856 C CA . ALA A 1 104 ? 29.068 11.796 -34.010 1.00 82.75 104 ALA A CA 1
ATOM 857 C C . ALA A 1 104 ? 29.237 11.621 -35.528 1.00 82.75 104 ALA A C 1
ATOM 859 O O . ALA A 1 104 ? 29.835 12.485 -36.171 1.00 82.75 104 ALA A O 1
ATOM 860 N N . LEU A 1 105 ? 28.640 10.579 -36.122 1.00 78.88 105 LEU A N 1
ATOM 861 C CA . LEU A 1 105 ? 28.635 10.379 -37.579 1.00 78.88 105 LEU A CA 1
ATOM 862 C C . LEU A 1 105 ? 27.982 11.555 -38.318 1.00 78.88 105 LEU A C 1
ATOM 864 O O . LEU A 1 105 ? 28.519 12.038 -39.317 1.00 78.88 105 LEU A O 1
ATOM 868 N N . VAL A 1 106 ? 26.857 12.053 -37.798 1.00 78.44 106 VAL A N 1
ATOM 869 C CA . VAL A 1 106 ? 26.136 13.195 -38.373 1.00 78.44 106 VAL A CA 1
ATOM 870 C C . VAL A 1 106 ? 26.995 14.462 -38.361 1.00 78.44 106 VAL A C 1
ATOM 872 O O . VAL A 1 106 ? 27.079 15.163 -39.374 1.00 78.44 106 VAL A O 1
ATOM 875 N N . SER A 1 107 ? 27.680 14.720 -37.243 1.00 77.44 107 SER A N 1
ATOM 876 C CA . SER A 1 107 ? 28.567 15.876 -37.079 1.00 77.44 107 SER A CA 1
ATOM 877 C C . SER A 1 107 ? 29.824 15.805 -37.957 1.00 77.44 107 SER A C 1
ATOM 879 O O . SER A 1 107 ? 30.237 16.823 -38.514 1.00 77.44 107 SER A O 1
ATOM 881 N N . TYR A 1 108 ? 30.395 14.609 -38.140 1.00 78.62 108 TYR A N 1
ATOM 882 C CA . TYR A 1 108 ? 31.607 14.398 -38.935 1.00 78.62 108 TYR A CA 1
ATOM 883 C C . TYR A 1 108 ? 31.353 14.589 -40.435 1.00 78.62 108 TYR A C 1
ATOM 885 O O . TYR A 1 108 ? 32.147 15.219 -41.131 1.00 78.62 108 TYR A O 1
ATOM 893 N N . ILE A 1 109 ? 30.217 14.092 -40.929 1.00 76.44 109 ILE A N 1
ATOM 894 C CA . ILE A 1 109 ? 29.888 14.083 -42.363 1.00 76.44 109 ILE A CA 1
ATOM 895 C C . ILE A 1 109 ? 29.166 15.382 -42.791 1.00 76.44 109 ILE A C 1
ATOM 897 O O . ILE A 1 109 ? 28.964 15.612 -43.981 1.00 76.44 109 ILE A O 1
ATOM 901 N N . ARG A 1 110 ? 28.821 16.275 -41.843 1.00 70.00 110 ARG A N 1
ATOM 902 C CA . ARG A 1 110 ? 28.016 17.495 -42.073 1.00 70.00 110 ARG A CA 1
ATOM 903 C C . ARG A 1 110 ? 26.738 17.187 -42.856 1.00 70.00 110 ARG A C 1
ATOM 905 O O . ARG A 1 110 ? 26.433 17.838 -43.857 1.00 70.00 110 ARG A O 1
ATOM 912 N N . PHE A 1 111 ? 26.004 16.168 -42.411 1.00 66.25 111 PHE A N 1
ATOM 913 C CA . 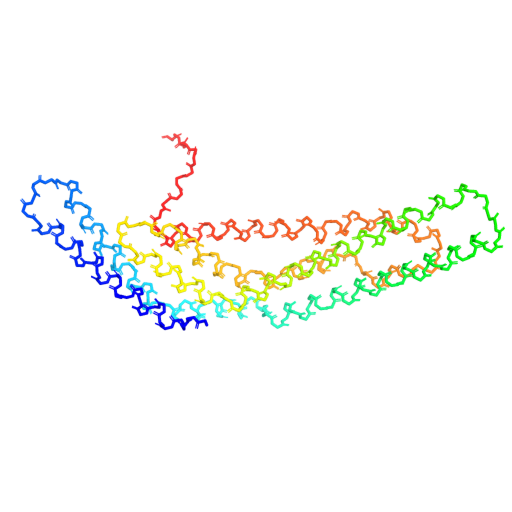PHE A 1 111 ? 24.741 15.826 -43.051 1.00 66.25 111 PHE A CA 1
ATOM 914 C C . PHE A 1 111 ? 23.775 17.021 -43.034 1.00 66.25 111 PHE A C 1
ATOM 916 O O . PHE A 1 111 ? 23.782 17.828 -42.101 1.00 66.25 111 PHE A O 1
ATOM 923 N N . PRO A 1 112 ? 22.920 17.134 -44.057 1.00 67.00 112 PRO A N 1
ATOM 924 C CA . PRO A 1 112 ? 21.913 18.175 -44.113 1.00 67.00 112 PRO A CA 1
ATOM 925 C C . PRO A 1 112 ? 20.912 18.061 -42.955 1.00 67.00 112 PRO A C 1
ATOM 927 O O . PRO A 1 112 ? 20.576 16.973 -42.482 1.00 67.00 112 PRO A O 1
ATOM 930 N N . THR A 1 113 ? 20.411 19.218 -42.522 1.00 66.25 113 THR A N 1
ATOM 931 C CA . THR A 1 113 ? 19.653 19.439 -41.278 1.00 66.25 113 THR A CA 1
ATOM 932 C C . THR A 1 113 ? 18.421 18.541 -41.116 1.00 66.25 113 THR A C 1
ATOM 934 O O . THR A 1 113 ? 17.997 18.276 -39.998 1.00 66.25 113 THR A O 1
ATOM 937 N N . TYR A 1 114 ? 17.861 18.019 -42.211 1.00 62.69 114 TYR A N 1
ATOM 938 C CA . TYR A 1 114 ? 16.706 17.119 -42.182 1.00 62.69 114 TYR A CA 1
ATOM 939 C C . TYR A 1 114 ? 17.012 15.723 -41.611 1.00 62.69 114 TYR A C 1
ATOM 941 O O . TYR A 1 114 ? 16.114 15.102 -41.052 1.00 62.69 114 TYR A O 1
ATOM 949 N N . LEU A 1 115 ? 18.259 15.236 -41.682 1.00 61.19 115 LEU A N 1
ATOM 950 C CA . LEU A 1 115 ? 18.647 13.956 -41.066 1.00 61.19 115 LEU A CA 1
ATOM 951 C C . LEU A 1 115 ? 18.881 14.077 -39.554 1.00 61.19 115 LEU A C 1
ATOM 953 O O . LEU A 1 115 ? 18.733 13.096 -38.833 1.00 61.19 115 LEU A O 1
ATOM 957 N N . ILE A 1 116 ? 19.153 15.286 -39.052 1.00 65.25 116 ILE A N 1
ATOM 958 C CA . ILE A 1 116 ? 19.239 15.566 -37.608 1.00 65.25 116 ILE A CA 1
ATOM 959 C C . ILE A 1 116 ? 17.873 15.339 -36.942 1.00 65.25 116 ILE A C 1
ATOM 961 O O . ILE A 1 116 ? 17.803 14.828 -35.826 1.00 65.25 116 ILE A O 1
ATOM 965 N N . ASN A 1 117 ? 16.778 15.621 -37.654 1.00 67.88 117 ASN A N 1
ATOM 966 C CA . ASN A 1 117 ? 15.419 15.418 -37.148 1.00 67.88 117 ASN A CA 1
ATOM 967 C C . ASN A 1 117 ? 15.074 13.935 -36.903 1.00 67.88 117 ASN A C 1
ATOM 969 O O . ASN A 1 117 ? 14.148 13.652 -36.149 1.00 67.88 117 ASN A O 1
ATOM 973 N N . VAL A 1 118 ? 15.834 12.989 -37.471 1.00 68.25 118 VAL A N 1
ATOM 974 C CA . VAL A 1 118 ? 15.680 11.542 -37.215 1.00 68.25 118 VAL A CA 1
ATOM 975 C C . VAL A 1 118 ? 16.221 11.150 -35.830 1.00 68.25 118 VAL A C 1
ATOM 977 O O . VAL A 1 118 ? 15.785 10.156 -35.257 1.00 68.25 118 VAL A O 1
ATOM 980 N N . LEU A 1 119 ? 17.119 11.952 -35.242 1.00 75.38 119 LEU A N 1
ATOM 981 C CA . LEU A 1 119 ? 17.671 11.712 -33.902 1.00 75.38 119 LEU A CA 1
ATOM 982 C C . LEU A 1 119 ? 16.721 12.154 -32.774 1.00 75.38 119 LEU A C 1
ATOM 984 O O . LEU A 1 119 ? 16.820 11.650 -31.656 1.00 75.38 119 LEU A O 1
ATOM 988 N N . GLY A 1 120 ? 15.791 13.071 -33.062 1.00 79.50 120 GLY A N 1
ATOM 989 C CA . GLY A 1 120 ? 14.822 13.598 -32.094 1.00 79.50 120 GLY A CA 1
ATOM 990 C C . GLY A 1 120 ? 13.923 12.523 -31.461 1.00 79.50 120 GLY A C 1
ATOM 991 O O . GLY A 1 120 ? 13.896 12.426 -30.234 1.00 79.50 120 GLY A O 1
ATOM 992 N N . PRO A 1 121 ? 13.244 11.670 -32.257 1.00 81.25 121 PRO A N 1
ATOM 993 C CA . PRO A 1 121 ? 12.423 10.572 -31.739 1.00 81.25 121 PRO A CA 1
ATOM 994 C C . PRO A 1 121 ? 13.187 9.612 -30.826 1.00 81.25 121 PRO A C 1
ATOM 996 O O . PRO A 1 121 ? 12.637 9.104 -29.853 1.00 81.25 121 PRO A O 1
ATOM 999 N N . LEU A 1 122 ? 14.474 9.390 -31.101 1.00 81.06 122 LEU A N 1
ATOM 1000 C CA . LEU A 1 122 ? 15.293 8.522 -30.269 1.00 81.06 122 LEU A CA 1
ATOM 1001 C C . LEU A 1 122 ? 15.631 9.148 -28.920 1.00 81.06 122 LEU A C 1
ATOM 1003 O O . LEU A 1 122 ? 15.564 8.474 -27.896 1.00 81.06 122 LEU A O 1
ATOM 1007 N N . LEU A 1 123 ? 15.976 10.437 -28.912 1.00 85.69 123 LEU A N 1
ATOM 1008 C CA . LEU A 1 123 ? 16.201 11.161 -27.667 1.00 85.69 123 LEU A CA 1
ATOM 1009 C C . LEU A 1 123 ? 14.933 11.147 -26.804 1.00 85.69 123 LEU A C 1
ATOM 1011 O O . LEU A 1 123 ? 15.015 10.887 -25.608 1.00 85.69 123 LEU A O 1
ATOM 1015 N N . GLN A 1 124 ? 13.763 11.336 -27.421 1.00 87.19 124 GLN A N 1
ATOM 1016 C CA . GLN A 1 124 ? 12.473 11.251 -26.737 1.00 87.19 124 GLN A CA 1
ATOM 1017 C C . GLN A 1 124 ? 12.200 9.847 -26.175 1.00 87.19 124 GLN A C 1
ATOM 1019 O O . GLN A 1 124 ? 11.702 9.728 -25.059 1.00 87.19 124 GLN A O 1
ATOM 1024 N N . TYR A 1 125 ? 12.563 8.787 -26.903 1.00 86.06 125 TYR A N 1
ATOM 1025 C CA . TYR A 1 125 ? 12.450 7.414 -26.408 1.00 86.06 125 TYR A CA 1
ATOM 1026 C C . TYR A 1 125 ? 13.383 7.142 -25.218 1.00 86.06 125 TYR A C 1
ATOM 1028 O O . TYR A 1 125 ? 12.962 6.541 -24.234 1.00 86.06 125 TYR A O 1
ATOM 1036 N N . ILE A 1 126 ? 14.624 7.642 -25.253 1.00 88.06 126 ILE A N 1
ATOM 1037 C CA . ILE A 1 126 ? 15.546 7.564 -24.107 1.00 88.06 126 ILE A CA 1
ATOM 1038 C C . ILE A 1 126 ? 14.961 8.300 -22.898 1.00 88.06 126 ILE A C 1
ATOM 1040 O O . ILE A 1 126 ? 14.986 7.754 -21.797 1.00 88.06 126 ILE A O 1
ATOM 1044 N N . SER A 1 127 ? 14.426 9.510 -23.096 1.00 91.69 127 SER A N 1
ATOM 1045 C CA . SER A 1 127 ? 13.756 10.270 -22.035 1.00 91.69 127 SER A CA 1
ATOM 1046 C C . SER A 1 127 ? 12.571 9.499 -21.446 1.00 91.69 127 SER A C 1
ATOM 1048 O O . SER A 1 127 ? 12.452 9.388 -20.230 1.00 91.69 127 SER A O 1
ATOM 1050 N N . PHE A 1 128 ? 11.756 8.869 -22.289 1.00 90.88 128 PHE A N 1
ATOM 1051 C CA . PHE A 1 128 ? 10.654 8.024 -21.839 1.00 90.88 128 PHE A CA 1
ATOM 1052 C C . PHE A 1 128 ? 11.128 6.824 -21.002 1.00 90.88 128 PHE A C 1
ATOM 1054 O O . PHE A 1 128 ? 10.569 6.554 -19.941 1.00 90.88 128 PHE A O 1
ATOM 1061 N N . LEU A 1 129 ? 12.187 6.123 -21.422 1.00 89.75 129 LEU A N 1
ATOM 1062 C CA . LEU A 1 129 ? 12.757 5.031 -20.625 1.00 89.75 129 LEU A CA 1
ATOM 1063 C C . LEU A 1 129 ? 13.301 5.528 -19.276 1.00 89.75 129 LEU A C 1
ATOM 1065 O O . LEU A 1 129 ? 13.163 4.835 -18.268 1.00 89.75 129 LEU A O 1
ATOM 1069 N N . THR A 1 130 ? 13.887 6.731 -19.225 1.00 92.69 130 THR A N 1
ATOM 1070 C CA . THR A 1 130 ? 14.301 7.332 -17.947 1.00 92.69 130 THR A CA 1
ATOM 1071 C C . THR A 1 130 ? 13.115 7.691 -17.051 1.00 92.69 130 THR A C 1
ATOM 1073 O O . THR A 1 130 ? 13.221 7.525 -15.837 1.00 92.69 130 THR A O 1
ATOM 1076 N N . ASP A 1 131 ? 11.978 8.103 -17.620 1.00 92.81 131 ASP A N 1
ATOM 1077 C CA . ASP A 1 131 ? 10.749 8.357 -16.857 1.00 92.81 131 ASP A CA 1
ATOM 1078 C C . ASP A 1 131 ? 10.170 7.054 -16.275 1.00 92.81 131 ASP A C 1
ATOM 1080 O O . ASP A 1 131 ? 9.723 7.031 -15.127 1.00 92.81 131 ASP A O 1
ATOM 1084 N N . ILE A 1 132 ? 10.240 5.942 -17.020 1.00 92.56 132 ILE A N 1
ATOM 1085 C CA . ILE A 1 132 ? 9.881 4.610 -16.502 1.00 92.56 132 ILE A CA 1
ATOM 1086 C C . ILE A 1 132 ? 10.770 4.232 -15.315 1.00 92.56 132 ILE A C 1
ATOM 1088 O O . ILE A 1 132 ? 10.260 3.783 -14.289 1.00 92.56 132 ILE A O 1
ATOM 1092 N N . LEU A 1 133 ? 12.087 4.422 -15.434 1.00 93.38 133 LEU A N 1
ATOM 1093 C CA . LEU A 1 133 ? 13.028 4.129 -14.351 1.00 93.38 133 LEU A CA 1
ATOM 1094 C C . LEU A 1 133 ? 12.693 4.942 -13.093 1.00 93.38 133 LEU A C 1
ATOM 1096 O O . LEU A 1 133 ? 12.697 4.411 -11.984 1.00 93.38 133 LEU A O 1
ATOM 1100 N N . PHE A 1 134 ? 12.329 6.215 -13.256 1.00 93.88 134 PHE A N 1
ATOM 1101 C CA . PHE A 1 134 ? 11.858 7.037 -12.144 1.00 93.88 134 PHE A CA 1
ATOM 1102 C C . PHE A 1 134 ? 10.558 6.496 -11.522 1.00 93.88 134 PHE A C 1
ATOM 1104 O O . PHE A 1 134 ? 10.424 6.470 -10.298 1.00 93.88 134 PHE A O 1
ATOM 1111 N N . SER A 1 135 ? 9.618 6.010 -12.337 1.00 92.19 135 SER A N 1
ATOM 1112 C CA . SER A 1 135 ? 8.396 5.369 -11.837 1.00 92.19 135 SER A CA 1
ATOM 1113 C C . SER A 1 135 ? 8.685 4.109 -11.017 1.00 92.19 135 SER A C 1
ATOM 1115 O O . SER A 1 135 ? 8.051 3.912 -9.982 1.00 92.19 135 SER A O 1
ATOM 1117 N N . LEU A 1 136 ? 9.624 3.260 -11.448 1.00 92.62 136 LEU A N 1
ATOM 1118 C CA . LEU A 1 136 ? 10.022 2.077 -10.677 1.00 92.62 136 LEU A CA 1
ATOM 1119 C C . LEU A 1 136 ? 10.633 2.464 -9.331 1.00 92.62 136 LEU A C 1
ATOM 1121 O O . LEU A 1 136 ? 10.262 1.878 -8.316 1.00 92.62 136 LEU A O 1
ATOM 1125 N N . ALA A 1 137 ? 11.480 3.497 -9.304 1.00 93.50 137 ALA A N 1
ATOM 1126 C CA . ALA A 1 137 ? 12.046 4.014 -8.062 1.00 93.50 137 ALA A CA 1
ATOM 1127 C C . ALA A 1 137 ? 10.953 4.473 -7.080 1.00 93.50 137 ALA A C 1
ATOM 1129 O O . ALA A 1 137 ? 11.025 4.158 -5.895 1.00 93.50 137 ALA A O 1
ATOM 1130 N N . ILE A 1 138 ? 9.894 5.141 -7.561 1.00 94.62 138 ILE A N 1
ATOM 1131 C CA . ILE A 1 138 ? 8.738 5.503 -6.721 1.00 94.62 138 ILE A CA 1
ATOM 1132 C C . ILE A 1 138 ? 8.065 4.254 -6.137 1.00 94.62 138 ILE A C 1
ATOM 1134 O O . ILE A 1 138 ? 7.731 4.241 -4.952 1.00 94.62 138 ILE A O 1
ATOM 1138 N N . TYR A 1 139 ? 7.852 3.206 -6.938 1.00 94.69 139 TYR A N 1
ATOM 1139 C CA . TYR A 1 139 ? 7.237 1.970 -6.445 1.00 94.69 139 TYR A CA 1
ATOM 1140 C C . TYR A 1 139 ? 8.121 1.252 -5.426 1.00 94.69 139 TYR A C 1
ATOM 1142 O O . TYR A 1 139 ? 7.601 0.739 -4.436 1.00 94.69 139 TYR A O 1
ATOM 1150 N N . LEU A 1 140 ? 9.437 1.248 -5.633 1.00 95.00 140 LEU A N 1
ATOM 1151 C CA . LEU A 1 140 ? 10.397 0.656 -4.708 1.00 95.00 140 LEU A CA 1
ATOM 1152 C C . LEU A 1 140 ? 10.381 1.395 -3.366 1.00 95.00 140 LEU A C 1
ATOM 1154 O O . LEU A 1 140 ? 10.199 0.756 -2.332 1.00 95.00 140 LEU A O 1
ATOM 1158 N N . GLU A 1 141 ? 10.473 2.727 -3.374 1.00 95.75 141 GLU A N 1
ATOM 1159 C CA . GLU A 1 141 ? 10.411 3.550 -2.155 1.00 95.75 141 GLU A CA 1
ATOM 1160 C C . GLU A 1 141 ? 9.056 3.442 -1.440 1.00 95.75 141 GLU A C 1
ATOM 1162 O O . GLU A 1 141 ? 8.960 3.461 -0.212 1.00 95.75 141 GLU A O 1
ATOM 1167 N N . PHE A 1 142 ? 7.970 3.284 -2.195 1.00 95.88 142 PHE A N 1
ATOM 1168 C CA . PHE A 1 142 ? 6.668 3.014 -1.599 1.00 95.88 142 PHE A CA 1
ATOM 1169 C C . PHE A 1 142 ? 6.610 1.615 -0.962 1.00 95.88 142 PHE A C 1
ATOM 1171 O O . PHE A 1 142 ? 6.045 1.452 0.120 1.00 95.88 142 PHE A O 1
ATOM 1178 N N . GLY A 1 143 ? 7.246 0.618 -1.582 1.00 95.88 143 GLY A N 1
ATOM 1179 C CA . GLY A 1 143 ? 7.397 -0.731 -1.037 1.00 95.88 143 GLY A CA 1
ATOM 1180 C C . GLY A 1 143 ? 8.193 -0.762 0.268 1.00 95.88 143 GLY A C 1
ATOM 1181 O O . GLY A 1 143 ? 7.711 -1.325 1.252 1.00 95.88 143 GLY A O 1
ATOM 1182 N N . THR A 1 144 ? 9.350 -0.090 0.316 1.00 95.62 144 THR A N 1
ATOM 1183 C CA . THR A 1 144 ? 10.176 0.018 1.535 1.00 95.62 144 THR A CA 1
ATOM 1184 C C . THR A 1 144 ? 9.418 0.704 2.664 1.00 95.62 144 THR A C 1
ATOM 1186 O O . THR A 1 144 ? 9.473 0.263 3.816 1.00 95.62 144 THR A O 1
ATOM 1189 N N . PHE A 1 145 ? 8.644 1.744 2.344 1.00 96.56 145 PHE A N 1
ATOM 1190 C CA . PHE A 1 145 ? 7.762 2.389 3.306 1.00 96.56 145 PHE A CA 1
ATOM 1191 C C . PHE A 1 145 ? 6.721 1.412 3.866 1.00 96.56 145 PHE A C 1
ATOM 1193 O O . PHE A 1 145 ? 6.557 1.345 5.086 1.00 96.56 145 PHE A O 1
ATOM 1200 N N . ILE A 1 146 ? 6.026 0.643 3.021 1.00 96.69 146 ILE A N 1
ATOM 1201 C CA . ILE A 1 146 ? 5.000 -0.311 3.470 1.00 96.69 146 ILE A CA 1
ATOM 1202 C C . ILE A 1 146 ? 5.622 -1.397 4.351 1.00 96.69 146 ILE A C 1
ATOM 1204 O O . ILE A 1 146 ? 5.150 -1.613 5.468 1.00 96.69 146 ILE A O 1
ATOM 1208 N N . GLU A 1 147 ? 6.687 -2.057 3.894 1.00 95.50 147 GLU A N 1
ATOM 1209 C CA . GLU A 1 147 ? 7.339 -3.128 4.653 1.00 95.50 147 GLU A CA 1
ATOM 1210 C C . GLU A 1 147 ? 7.881 -2.623 5.998 1.00 95.50 147 GLU A C 1
ATOM 1212 O O . GLU A 1 147 ? 7.705 -3.275 7.028 1.00 95.50 147 GLU A O 1
ATOM 1217 N N . GLY A 1 148 ? 8.493 -1.437 6.015 1.00 95.00 148 GLY A N 1
ATOM 1218 C CA . GLY A 1 148 ? 9.054 -0.855 7.230 1.00 95.00 148 GLY A CA 1
ATOM 1219 C C . GLY A 1 148 ? 8.003 -0.342 8.216 1.00 95.00 148 GLY A C 1
ATOM 1220 O O . GLY A 1 148 ? 8.269 -0.273 9.418 1.00 95.00 148 GLY A O 1
ATOM 1221 N N . SER A 1 149 ? 6.808 0.027 7.741 1.00 94.88 149 SER A N 1
ATOM 1222 C CA . SER A 1 149 ? 5.814 0.736 8.556 1.00 94.88 149 SER A CA 1
ATOM 1223 C C . SER A 1 149 ? 4.504 -0.010 8.804 1.00 94.88 149 SER A C 1
ATOM 1225 O O . SER A 1 149 ? 3.769 0.420 9.692 1.00 94.88 149 SER A O 1
ATOM 1227 N N . TYR A 1 150 ? 4.193 -1.128 8.135 1.00 95.38 150 TYR A N 1
ATOM 1228 C CA . TYR A 1 150 ? 2.864 -1.761 8.233 1.00 95.38 150 TYR A CA 1
ATOM 1229 C C . TYR A 1 150 ? 2.417 -2.052 9.675 1.00 95.38 150 TYR A C 1
ATOM 1231 O O . TYR A 1 150 ? 1.285 -1.741 10.039 1.00 95.38 150 TYR A O 1
ATOM 1239 N N . MET A 1 151 ? 3.305 -2.563 10.537 1.00 96.12 151 MET A N 1
ATOM 1240 C CA . MET A 1 151 ? 2.974 -2.811 11.947 1.00 96.12 151 MET A CA 1
ATOM 1241 C C . MET A 1 151 ? 2.664 -1.511 12.695 1.00 96.12 151 MET A C 1
ATOM 1243 O O . MET A 1 151 ? 1.742 -1.457 13.510 1.00 96.12 151 MET A O 1
ATOM 1247 N N . THR A 1 152 ? 3.430 -0.451 12.417 1.00 95.88 152 THR A N 1
ATOM 1248 C CA . THR A 1 152 ? 3.212 0.870 13.021 1.00 95.88 152 THR A CA 1
ATOM 1249 C C . THR A 1 152 ? 1.924 1.506 12.519 1.00 95.88 152 THR A C 1
ATOM 1251 O O . THR A 1 152 ? 1.195 2.082 13.319 1.00 95.88 152 THR A O 1
ATOM 1254 N N . LEU A 1 153 ? 1.593 1.333 11.236 1.00 96.25 153 LEU A N 1
ATOM 1255 C CA . LEU A 1 153 ? 0.328 1.764 10.659 1.00 96.25 153 LEU A CA 1
ATOM 1256 C C . LEU A 1 153 ? -0.830 1.039 11.352 1.00 96.25 153 LEU A C 1
ATOM 1258 O O . LEU A 1 153 ? -1.704 1.695 11.905 1.00 96.25 153 LEU A O 1
ATOM 1262 N N . ILE A 1 154 ? -0.803 -0.291 11.460 1.00 96.50 154 ILE A N 1
ATOM 1263 C CA . ILE A 1 154 ? -1.849 -1.035 12.183 1.00 96.50 154 ILE A CA 1
ATOM 1264 C C . ILE A 1 154 ? -1.991 -0.515 13.624 1.00 96.50 154 ILE A C 1
ATOM 1266 O O . ILE A 1 154 ? -3.103 -0.226 14.060 1.00 96.50 154 ILE A O 1
ATOM 1270 N N . ALA A 1 155 ? -0.884 -0.311 14.347 1.00 96.69 155 ALA A N 1
ATOM 1271 C CA . ALA A 1 155 ? -0.915 0.199 15.719 1.00 96.69 155 ALA A CA 1
ATOM 1272 C C . ALA A 1 155 ? -1.494 1.625 15.822 1.00 96.69 155 ALA A C 1
ATOM 1274 O O . ALA A 1 155 ? -2.296 1.901 16.715 1.00 96.69 155 ALA A O 1
ATOM 1275 N N . ILE A 1 156 ? -1.139 2.524 14.897 1.00 96.12 156 ILE A N 1
ATOM 1276 C CA . ILE A 1 156 ? -1.727 3.871 14.796 1.00 96.12 156 ILE A CA 1
ATOM 1277 C C . ILE A 1 156 ? -3.222 3.773 14.491 1.00 96.12 156 ILE A C 1
ATOM 1279 O O . ILE A 1 156 ? -4.019 4.510 15.066 1.00 96.12 156 ILE A O 1
ATOM 1283 N N . GLY A 1 157 ? -3.625 2.851 13.620 1.00 95.44 157 GLY A N 1
ATOM 1284 C CA . GLY A 1 157 ? -5.025 2.634 13.292 1.00 95.44 157 GLY A CA 1
ATOM 1285 C C . GLY A 1 157 ? -5.842 2.173 14.501 1.00 95.44 157 GLY A C 1
ATOM 1286 O O . GLY A 1 157 ? -6.909 2.728 14.765 1.00 95.44 157 GLY A O 1
ATOM 1287 N N . VAL A 1 158 ? -5.302 1.249 15.303 1.00 95.81 158 VAL A N 1
ATOM 1288 C CA . VAL A 1 158 ? -5.909 0.817 16.575 1.00 95.81 158 VAL A CA 1
ATOM 1289 C C . VAL A 1 158 ? -5.991 1.978 17.572 1.00 95.81 158 VAL A C 1
ATOM 1291 O O . VAL A 1 158 ? -7.033 2.185 18.196 1.00 95.81 158 VAL A O 1
ATOM 1294 N N . LEU A 1 159 ? -4.942 2.800 17.673 1.00 95.94 159 LEU A N 1
ATOM 1295 C CA . LEU A 1 159 ? -4.952 4.010 18.500 1.00 95.94 159 LEU A CA 1
ATOM 1296 C C . LEU A 1 159 ? -6.060 4.976 18.062 1.00 95.94 159 LEU A C 1
ATOM 1298 O O . LEU A 1 159 ? -6.839 5.433 18.897 1.00 95.94 159 LEU A O 1
ATOM 1302 N N . LEU A 1 160 ? -6.197 5.253 16.765 1.00 94.69 160 LEU A N 1
ATOM 1303 C CA . LEU A 1 160 ? -7.258 6.121 16.247 1.00 94.69 160 LEU A CA 1
ATOM 1304 C C . LEU A 1 160 ? -8.657 5.553 16.523 1.00 94.69 160 LEU A C 1
ATOM 1306 O O . LEU A 1 160 ? -9.579 6.314 16.818 1.00 94.69 160 LEU A O 1
ATOM 1310 N N . MET A 1 161 ? -8.821 4.230 16.482 1.00 92.75 161 MET A N 1
ATOM 1311 C CA . MET A 1 161 ? -10.079 3.577 16.853 1.00 92.75 161 MET A CA 1
ATOM 1312 C C . MET A 1 161 ? -10.399 3.687 18.345 1.00 92.75 161 MET A C 1
ATOM 1314 O O . MET A 1 161 ? -11.576 3.735 18.692 1.00 92.75 161 MET A O 1
ATOM 1318 N N . SER A 1 162 ? -9.382 3.765 19.208 1.00 93.81 162 SER A N 1
ATOM 1319 C CA . SER A 1 162 ? -9.561 3.928 20.656 1.00 93.81 162 SER A CA 1
ATOM 1320 C C . SER A 1 162 ? -10.016 5.331 21.072 1.00 93.81 162 SER A C 1
ATOM 1322 O O . SER A 1 162 ? -10.497 5.496 22.192 1.00 93.81 162 SER A O 1
ATOM 1324 N N . LEU A 1 163 ? -9.893 6.336 20.189 1.00 93.25 163 LEU A N 1
ATOM 1325 C CA . LEU A 1 163 ? -10.239 7.724 20.502 1.00 93.25 163 LEU A CA 1
ATOM 1326 C C . LEU A 1 163 ? -11.715 7.879 20.909 1.00 93.25 163 LEU A C 1
ATOM 1328 O O . LEU A 1 163 ? -12.610 7.334 20.247 1.00 93.25 163 LEU A O 1
ATOM 1332 N N . PRO A 1 164 ? -11.996 8.699 21.939 1.00 88.19 164 PRO A N 1
ATOM 1333 C CA . PRO A 1 164 ? -13.355 8.925 22.398 1.00 88.19 164 PRO A CA 1
ATOM 1334 C C . PRO A 1 164 ? -14.203 9.596 21.314 1.00 88.19 164 PRO A C 1
ATOM 1336 O O . PRO A 1 164 ? -13.708 10.187 20.350 1.00 88.19 164 PRO A O 1
ATOM 1339 N N . PHE A 1 165 ? -15.523 9.501 21.478 1.00 87.06 165 PHE A N 1
ATOM 1340 C CA . PHE A 1 165 ? -16.504 10.131 20.588 1.00 87.06 165 PHE A CA 1
ATOM 1341 C C . PHE A 1 165 ? -16.446 9.666 19.126 1.00 87.06 165 PHE A C 1
ATOM 1343 O O . PHE A 1 165 ? -17.034 10.304 18.255 1.00 87.06 165 PHE A O 1
ATOM 1350 N N . ARG A 1 166 ? -15.781 8.536 18.847 1.00 84.38 166 ARG A N 1
ATOM 1351 C CA . ARG A 1 166 ? -15.687 7.925 17.510 1.00 84.38 166 ARG A CA 1
ATOM 1352 C C . ARG A 1 166 ? -14.975 8.802 16.477 1.00 84.38 166 ARG A C 1
ATOM 1354 O O . ARG A 1 166 ? -15.112 8.537 15.283 1.00 84.38 166 ARG A O 1
ATOM 1361 N N . MET A 1 167 ? -14.201 9.801 16.911 1.00 85.62 167 MET A N 1
ATOM 1362 C CA . MET A 1 167 ? -13.537 10.761 16.017 1.00 85.62 167 MET A CA 1
ATOM 1363 C C . MET A 1 167 ? -12.560 10.079 15.051 1.00 85.62 167 MET A C 1
ATOM 1365 O O . MET A 1 167 ? -12.493 10.446 13.883 1.00 85.62 167 MET A O 1
ATOM 1369 N N . GLY A 1 168 ? -11.841 9.053 15.514 1.00 86.88 168 GLY A N 1
ATOM 1370 C CA . GLY A 1 168 ? -10.844 8.347 14.708 1.00 86.88 168 GLY A CA 1
ATOM 1371 C C . GLY A 1 168 ? -11.294 6.997 14.150 1.00 86.88 168 GLY A C 1
ATOM 1372 O O . GLY A 1 168 ? -10.525 6.372 13.429 1.00 86.88 168 GLY A O 1
ATOM 1373 N N . LYS A 1 169 ? -12.521 6.528 14.428 1.00 87.00 169 LYS A N 1
ATOM 1374 C CA . LYS A 1 169 ? -12.921 5.136 14.131 1.00 87.00 169 LYS A CA 1
ATOM 1375 C C . LYS A 1 169 ? -12.854 4.789 12.639 1.00 87.00 169 LYS A C 1
ATOM 1377 O O . LYS A 1 169 ? -12.395 3.708 12.283 1.00 87.00 169 LYS A O 1
ATOM 1382 N N . GLY A 1 170 ? -13.303 5.702 11.774 1.00 88.69 170 GLY A N 1
ATOM 1383 C CA . GLY A 1 170 ? -13.248 5.508 10.321 1.00 88.69 170 GLY A CA 1
ATOM 1384 C C . GLY A 1 170 ? -11.808 5.491 9.812 1.00 88.69 170 GLY A C 1
ATOM 1385 O O . GLY A 1 170 ? -11.379 4.515 9.208 1.00 88.69 170 GLY A O 1
ATOM 1386 N N . ILE A 1 171 ? -11.048 6.544 10.128 1.00 91.88 171 ILE A N 1
ATOM 1387 C CA . ILE A 1 171 ? -9.651 6.704 9.699 1.00 91.88 171 ILE A CA 1
ATOM 1388 C C . ILE A 1 171 ? -8.798 5.534 10.196 1.00 91.88 171 ILE A C 1
ATOM 1390 O O . ILE A 1 171 ? -8.038 4.964 9.422 1.00 91.88 171 ILE A O 1
ATOM 1394 N N . GLY A 1 172 ? -8.967 5.132 11.456 1.00 93.75 172 GLY A N 1
ATOM 1395 C CA . GLY A 1 172 ? -8.230 4.021 12.044 1.00 93.75 172 GLY A CA 1
ATOM 1396 C C . GLY A 1 172 ? -8.506 2.692 11.346 1.00 93.75 172 GLY A C 1
ATOM 1397 O O . GLY A 1 172 ? -7.561 1.996 10.988 1.00 93.75 172 GLY A O 1
ATOM 1398 N N . GLY A 1 173 ? -9.774 2.380 11.054 1.00 93.06 173 GLY A N 1
ATOM 1399 C CA . GLY A 1 173 ? -10.119 1.172 10.303 1.00 93.06 173 GLY A CA 1
ATOM 1400 C C . GLY A 1 173 ? -9.551 1.168 8.882 1.00 93.06 173 GLY A C 1
ATOM 1401 O O . GLY A 1 173 ? -8.976 0.166 8.466 1.00 93.06 173 GLY A O 1
ATOM 1402 N N . TYR A 1 174 ? -9.634 2.290 8.157 1.00 94.25 174 TYR A N 1
ATOM 1403 C CA . TYR A 1 174 ? -9.025 2.410 6.825 1.00 94.25 174 TYR A CA 1
ATOM 1404 C C . TYR A 1 174 ? -7.507 2.276 6.854 1.00 94.25 174 TYR A C 1
ATOM 1406 O O . TYR A 1 174 ? -6.940 1.655 5.964 1.00 94.25 174 TYR A O 1
ATOM 1414 N N . LEU A 1 175 ? -6.851 2.811 7.881 1.00 95.62 175 LEU A N 1
ATOM 1415 C CA . LEU A 1 175 ? -5.401 2.752 8.014 1.00 95.62 175 LEU A CA 1
ATOM 1416 C C . LEU A 1 175 ? -4.927 1.323 8.331 1.00 95.62 175 LEU A C 1
ATOM 1418 O O . LEU A 1 175 ? -3.951 0.864 7.738 1.00 95.62 175 LEU A O 1
ATOM 1422 N N . ILE A 1 176 ? -5.668 0.578 9.166 1.00 96.25 176 ILE A N 1
ATOM 1423 C CA . ILE A 1 176 ? -5.443 -0.866 9.355 1.00 96.25 176 ILE A CA 1
ATOM 1424 C C . ILE A 1 176 ? -5.653 -1.606 8.031 1.00 96.25 176 ILE A C 1
ATOM 1426 O O . ILE A 1 176 ? -4.811 -2.408 7.635 1.00 96.25 176 ILE A O 1
ATOM 1430 N N . GLY A 1 177 ? -6.749 -1.324 7.320 1.00 95.94 177 GLY A N 1
ATOM 1431 C CA . GLY A 1 177 ? -7.057 -2.020 6.074 1.00 95.94 177 GLY A CA 1
ATOM 1432 C C . GLY A 1 177 ? -6.063 -1.752 4.949 1.00 95.94 177 GLY A C 1
ATOM 1433 O O . GLY A 1 177 ? -5.680 -2.677 4.235 1.00 95.94 177 GLY A O 1
ATOM 1434 N N . PHE A 1 178 ? -5.587 -0.515 4.843 1.00 96.94 178 PHE A N 1
ATOM 1435 C CA . PHE A 1 178 ? -4.487 -0.130 3.969 1.00 96.94 178 PHE A CA 1
ATOM 1436 C C . PHE A 1 178 ? -3.227 -0.931 4.293 1.00 96.94 178 PHE A C 1
ATOM 1438 O O . PHE A 1 178 ? -2.711 -1.622 3.421 1.00 96.94 178 PHE A O 1
ATOM 1445 N N . ALA A 1 179 ? -2.782 -0.911 5.552 1.00 96.94 179 ALA A N 1
ATOM 1446 C CA . ALA A 1 179 ? -1.559 -1.591 5.961 1.00 96.94 179 ALA A CA 1
ATOM 1447 C C . ALA A 1 179 ? -1.601 -3.099 5.672 1.00 96.94 179 ALA A C 1
ATOM 1449 O O . ALA A 1 179 ? -0.638 -3.641 5.143 1.00 96.94 179 ALA A O 1
ATOM 1450 N N . ILE A 1 180 ? -2.723 -3.768 5.960 1.00 96.50 180 ILE A N 1
ATOM 1451 C CA . ILE A 1 180 ? -2.888 -5.208 5.716 1.00 96.50 180 ILE A CA 1
ATOM 1452 C C . ILE A 1 180 ? -2.846 -5.523 4.218 1.00 96.50 180 ILE A C 1
ATOM 1454 O O . ILE A 1 180 ? -2.068 -6.367 3.777 1.00 96.50 180 ILE A O 1
ATOM 1458 N N . VAL A 1 181 ? -3.689 -4.853 3.430 1.00 96.81 181 VAL A N 1
ATOM 1459 C CA . VAL A 1 181 ? -3.861 -5.172 2.008 1.00 96.81 181 VAL A CA 1
ATOM 1460 C C . VAL A 1 181 ? -2.607 -4.834 1.212 1.00 96.81 181 VAL A C 1
ATOM 1462 O O . VAL A 1 181 ? -2.172 -5.648 0.401 1.00 96.81 181 VAL A O 1
ATOM 1465 N N . PHE A 1 182 ? -1.991 -3.676 1.462 1.00 96.75 182 PHE A N 1
ATOM 1466 C CA . PHE A 1 182 ? -0.749 -3.311 0.788 1.00 96.75 182 PHE A CA 1
ATOM 1467 C C . PHE A 1 182 ? 0.411 -4.195 1.228 1.00 96.75 182 PHE A C 1
ATOM 1469 O O . PHE A 1 182 ? 1.218 -4.565 0.382 1.00 96.75 182 PHE A O 1
ATOM 1476 N N . TYR A 1 183 ? 0.474 -4.606 2.498 1.00 96.62 183 TYR A N 1
ATOM 1477 C CA . TYR A 1 183 ? 1.555 -5.486 2.926 1.00 96.62 183 TYR A CA 1
ATOM 1478 C C . TYR A 1 183 ? 1.525 -6.851 2.225 1.00 96.62 183 TYR A C 1
ATOM 1480 O O . TYR A 1 183 ? 2.564 -7.393 1.857 1.00 96.62 183 TYR A O 1
ATOM 1488 N N . ILE A 1 184 ? 0.324 -7.390 2.013 1.00 95.44 184 ILE A N 1
ATOM 1489 C CA . ILE A 1 184 ? 0.122 -8.694 1.374 1.00 95.44 184 ILE A CA 1
ATOM 1490 C C . ILE A 1 184 ? 0.213 -8.589 -0.154 1.00 95.44 184 ILE A C 1
ATOM 1492 O O . ILE A 1 184 ? 0.817 -9.440 -0.803 1.00 95.44 184 ILE A O 1
ATOM 1496 N N . GLY A 1 185 ? -0.418 -7.569 -0.739 1.00 94.62 185 GLY A N 1
ATOM 1497 C CA . GLY A 1 185 ? -0.608 -7.466 -2.182 1.00 94.62 185 GLY A CA 1
ATOM 1498 C C . GLY A 1 185 ? 0.513 -6.740 -2.916 1.00 94.62 185 GLY A C 1
ATOM 1499 O O . GLY A 1 185 ? 0.846 -7.113 -4.037 1.00 94.62 185 GLY A O 1
ATOM 1500 N N . PHE A 1 186 ? 1.131 -5.717 -2.328 1.00 95.50 186 PHE A N 1
ATOM 1501 C CA . PHE A 1 186 ? 2.130 -4.916 -3.042 1.00 95.50 186 PHE A CA 1
ATOM 1502 C C . PHE A 1 186 ? 3.353 -5.716 -3.545 1.00 95.50 186 PHE A C 1
ATOM 1504 O O . PHE A 1 186 ? 3.770 -5.466 -4.678 1.00 95.50 186 PHE A O 1
ATOM 1511 N N . PRO A 1 187 ? 3.858 -6.741 -2.819 1.00 95.38 187 PRO A N 1
ATOM 1512 C CA . PRO A 1 187 ? 4.955 -7.593 -3.289 1.00 95.38 187 PRO A CA 1
ATOM 1513 C C . PRO A 1 187 ? 4.744 -8.276 -4.651 1.00 95.38 187 PRO A C 1
ATOM 1515 O O . PRO A 1 187 ? 5.716 -8.689 -5.273 1.00 95.38 187 PRO A O 1
ATOM 1518 N N . TYR A 1 188 ? 3.502 -8.388 -5.133 1.00 93.44 188 TYR A N 1
ATOM 1519 C CA . TYR A 1 188 ? 3.168 -9.005 -6.424 1.00 93.44 188 TYR A CA 1
ATOM 1520 C C . TYR A 1 188 ? 3.346 -8.097 -7.641 1.00 93.44 188 TYR A C 1
ATOM 1522 O O . TYR A 1 188 ? 3.376 -8.576 -8.774 1.00 93.44 188 TYR A O 1
ATOM 1530 N N . LEU A 1 189 ? 3.437 -6.786 -7.432 1.00 94.06 189 LEU A N 1
ATOM 1531 C CA . LEU A 1 189 ? 3.495 -5.809 -8.512 1.00 94.06 189 LEU A CA 1
ATOM 1532 C C . LEU A 1 189 ? 4.630 -6.069 -9.535 1.00 94.06 189 LEU A C 1
ATOM 1534 O O . LEU A 1 189 ? 4.329 -6.045 -10.730 1.00 94.06 189 LEU A O 1
ATOM 1538 N N . PRO A 1 190 ? 5.888 -6.381 -9.154 1.00 92.56 190 PRO A N 1
ATOM 1539 C CA . PRO A 1 190 ? 6.960 -6.577 -10.136 1.00 92.56 190 PRO A CA 1
ATOM 1540 C C . PRO A 1 190 ? 6.769 -7.825 -11.013 1.00 92.56 190 PRO A C 1
ATOM 1542 O O . PRO A 1 190 ? 7.205 -7.844 -12.164 1.00 92.56 190 PRO A O 1
ATOM 1545 N N . VAL A 1 191 ? 6.051 -8.842 -10.533 1.00 91.44 191 VAL A N 1
ATOM 1546 C CA . VAL A 1 191 ? 5.685 -10.028 -11.328 1.00 91.44 191 VAL A CA 1
ATOM 1547 C C . VAL A 1 191 ? 4.707 -9.654 -12.433 1.00 91.44 191 VAL A C 1
ATOM 1549 O O . VAL A 1 191 ? 4.821 -10.122 -13.562 1.00 91.44 191 VAL A O 1
ATOM 1552 N N . LEU A 1 192 ? 3.743 -8.786 -12.121 1.00 91.38 192 LEU A N 1
ATOM 1553 C CA . LEU A 1 192 ? 2.775 -8.319 -13.107 1.00 91.38 192 LEU A CA 1
ATOM 1554 C C . LEU A 1 192 ? 3.451 -7.464 -14.187 1.00 91.38 192 LEU A C 1
ATOM 1556 O O . LEU A 1 192 ? 3.116 -7.590 -15.365 1.00 91.38 192 LEU A O 1
ATOM 1560 N N . ILE A 1 193 ? 4.423 -6.633 -13.794 1.00 92.06 193 ILE A N 1
ATOM 1561 C CA . ILE A 1 193 ? 5.233 -5.852 -14.737 1.00 92.06 193 ILE A CA 1
ATOM 1562 C C . ILE A 1 193 ? 6.053 -6.795 -15.621 1.00 92.06 193 ILE A C 1
ATOM 1564 O O . ILE A 1 193 ? 5.916 -6.757 -16.840 1.00 92.06 193 ILE A O 1
ATOM 1568 N N . SER A 1 194 ? 6.863 -7.671 -15.024 1.00 89.56 194 SER A N 1
ATOM 1569 C CA . SER A 1 194 ? 7.755 -8.572 -15.769 1.00 89.56 194 SER A CA 1
ATOM 1570 C C . SER A 1 194 ? 7.006 -9.551 -16.679 1.00 89.56 194 SER A C 1
ATOM 1572 O O . SER A 1 194 ? 7.471 -9.839 -17.778 1.00 89.56 194 SER A O 1
ATOM 1574 N N . GLY A 1 195 ? 5.819 -10.013 -16.273 1.00 87.69 195 GLY A N 1
ATOM 1575 C CA . GLY A 1 195 ? 4.972 -10.900 -17.074 1.00 87.69 195 GLY A CA 1
ATOM 1576 C C . GLY A 1 195 ? 4.309 -10.237 -18.287 1.00 87.69 195 GLY A C 1
ATOM 1577 O O . GLY A 1 195 ? 3.800 -10.944 -19.155 1.00 87.69 195 GLY A O 1
ATOM 1578 N N . THR A 1 196 ? 4.293 -8.903 -18.356 1.00 86.81 196 THR A N 1
ATOM 1579 C CA . THR A 1 196 ? 3.672 -8.137 -19.455 1.00 86.81 196 THR A CA 1
ATOM 1580 C C . THR A 1 196 ? 4.676 -7.310 -20.257 1.00 86.81 196 THR A C 1
ATOM 1582 O O . THR A 1 196 ? 4.422 -7.005 -21.424 1.00 86.81 196 THR A O 1
ATOM 1585 N N . SER A 1 197 ? 5.832 -6.993 -19.671 1.00 84.31 197 SER A N 1
ATOM 1586 C CA . SER A 1 197 ? 6.904 -6.255 -20.332 1.00 84.31 197 SER A CA 1
ATOM 1587 C C . SER A 1 197 ? 7.583 -7.086 -21.429 1.00 84.31 197 SER A C 1
ATOM 1589 O O . SER A 1 197 ? 7.813 -8.281 -21.226 1.00 84.31 197 SER A O 1
ATOM 1591 N N . PRO A 1 198 ? 7.965 -6.474 -22.567 1.00 77.50 198 PRO A N 1
ATOM 1592 C CA . PRO A 1 198 ? 8.810 -7.144 -23.549 1.00 77.50 198 PRO A CA 1
ATOM 1593 C C . PRO A 1 198 ? 10.180 -7.456 -22.933 1.00 77.50 198 PRO A C 1
ATOM 1595 O O . PRO A 1 198 ? 10.635 -6.746 -22.033 1.00 77.50 198 PRO A O 1
ATOM 1598 N N . SER A 1 199 ? 10.866 -8.484 -23.439 1.00 71.81 199 SER A N 1
ATOM 1599 C CA . SER A 1 199 ? 12.245 -8.777 -23.045 1.00 71.81 199 SER A CA 1
ATOM 1600 C C . SER A 1 199 ? 13.141 -7.580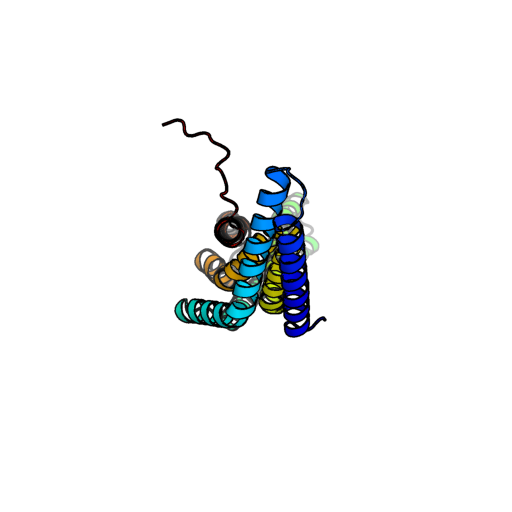 -23.376 1.00 71.81 199 SER A C 1
ATOM 1602 O O . SER A 1 199 ? 13.531 -7.344 -24.518 1.00 71.81 199 SER A O 1
ATOM 1604 N N . LEU A 1 200 ? 13.492 -6.803 -22.350 1.00 65.25 200 LEU A N 1
ATOM 1605 C CA . LEU A 1 200 ? 14.297 -5.592 -22.509 1.00 65.25 200 LEU A CA 1
ATOM 1606 C C . LEU A 1 200 ? 15.716 -5.894 -23.028 1.00 65.25 200 LEU A C 1
ATOM 1608 O O . LEU A 1 200 ? 16.353 -5.028 -23.615 1.00 65.25 200 LEU A O 1
ATOM 1612 N N . TYR A 1 201 ? 16.202 -7.127 -22.871 1.00 56.53 201 TYR A N 1
ATOM 1613 C CA . TYR A 1 201 ? 17.498 -7.564 -23.399 1.00 56.53 201 TYR A CA 1
ATOM 1614 C C . TYR A 1 201 ? 17.534 -7.723 -24.926 1.00 56.53 201 TYR A C 1
ATOM 1616 O O . TYR A 1 201 ? 18.596 -7.533 -25.516 1.00 56.53 201 TYR A O 1
ATOM 1624 N N . ASP A 1 202 ? 16.402 -8.017 -25.574 1.00 56.03 202 ASP A N 1
ATOM 1625 C CA . ASP A 1 202 ? 16.353 -8.235 -27.029 1.00 56.03 202 ASP A CA 1
ATOM 1626 C C . ASP A 1 202 ? 16.254 -6.924 -27.822 1.00 56.03 202 ASP A C 1
ATOM 1628 O O . ASP A 1 202 ? 16.480 -6.907 -29.027 1.00 56.03 202 ASP A O 1
ATOM 1632 N N . LEU A 1 203 ? 16.011 -5.799 -27.138 1.00 56.84 203 LEU A N 1
ATOM 1633 C CA . LEU A 1 203 ? 16.005 -4.444 -27.709 1.00 56.84 203 LEU A CA 1
ATOM 1634 C C . LEU A 1 203 ? 17.399 -3.943 -28.132 1.00 56.84 203 LEU A C 1
ATOM 1636 O O . LEU A 1 203 ? 17.548 -2.787 -28.537 1.00 56.84 203 LEU A O 1
ATOM 1640 N N . VAL A 1 204 ? 18.447 -4.766 -28.010 1.00 54.84 204 VAL A N 1
ATOM 1641 C CA . VAL A 1 204 ? 19.790 -4.429 -28.494 1.00 54.84 204 VAL A CA 1
ATOM 1642 C C . VAL A 1 204 ? 19.795 -4.504 -30.020 1.00 54.84 204 VAL A C 1
ATOM 1644 O O . VAL A 1 204 ? 20.044 -5.538 -30.644 1.00 54.84 204 VAL A O 1
ATOM 1647 N N . VAL A 1 205 ? 19.514 -3.347 -30.612 1.00 57.34 205 VAL A N 1
ATOM 1648 C CA . VAL A 1 205 ? 19.414 -3.095 -32.047 1.00 57.34 205 VAL A CA 1
ATOM 1649 C C . VAL A 1 205 ? 20.695 -3.521 -32.772 1.00 57.34 205 VAL A C 1
ATOM 1651 O O . VAL A 1 205 ? 21.699 -2.812 -32.761 1.00 57.34 205 VAL A O 1
ATOM 1654 N N . HIS A 1 206 ? 20.645 -4.651 -33.477 1.00 59.44 206 HIS A N 1
ATOM 1655 C CA . HIS A 1 206 ? 21.695 -5.040 -34.427 1.00 59.44 206 HIS A CA 1
ATOM 1656 C C . HIS A 1 206 ? 21.538 -4.322 -35.785 1.00 59.44 206 HIS A C 1
ATOM 1658 O O . HIS A 1 206 ? 22.469 -4.311 -36.589 1.00 59.44 206 HIS A O 1
ATOM 1664 N N . ASN A 1 207 ? 20.376 -3.705 -36.060 1.00 58.47 207 ASN A N 1
ATOM 1665 C CA . ASN A 1 207 ? 20.069 -3.052 -37.338 1.00 58.47 207 ASN A CA 1
ATOM 1666 C C . ASN A 1 207 ? 19.163 -1.812 -37.179 1.00 58.47 207 ASN A C 1
ATOM 1668 O O . ASN A 1 207 ? 18.084 -1.893 -36.599 1.00 58.47 207 ASN A O 1
ATOM 1672 N N . LEU A 1 208 ? 19.567 -0.682 -37.770 1.00 58.06 208 LEU A N 1
ATOM 1673 C CA . LEU A 1 208 ? 18.918 0.635 -37.674 1.00 58.06 208 LEU A CA 1
ATOM 1674 C C . LEU A 1 208 ? 17.424 0.632 -38.035 1.00 58.06 208 LEU A C 1
ATOM 1676 O O . LEU A 1 208 ? 16.620 1.315 -37.402 1.00 58.06 208 LEU A O 1
ATOM 1680 N N . GLN A 1 209 ? 17.059 -0.150 -39.050 1.00 60.16 209 GLN A N 1
ATOM 1681 C CA . GLN A 1 209 ? 15.687 -0.234 -39.545 1.00 60.16 209 GLN A CA 1
ATOM 1682 C C . GLN A 1 209 ? 14.794 -1.106 -38.652 1.00 60.16 209 GLN A C 1
ATOM 1684 O O . GLN A 1 209 ? 13.606 -0.822 -38.516 1.00 60.16 209 GLN A O 1
ATOM 1689 N N . LEU A 1 210 ? 15.373 -2.122 -38.004 1.00 61.72 210 LEU A N 1
ATOM 1690 C CA . LEU A 1 210 ? 14.678 -2.942 -37.010 1.00 61.72 210 LEU A CA 1
ATOM 1691 C C . LEU A 1 210 ? 14.488 -2.160 -35.705 1.00 61.72 210 LEU A C 1
ATOM 1693 O O . LEU A 1 210 ? 13.393 -2.166 -35.161 1.00 61.72 210 LEU A O 1
ATOM 1697 N N . GLY A 1 211 ? 15.483 -1.370 -35.289 1.00 63.22 211 GLY A N 1
ATOM 1698 C CA . GLY A 1 211 ? 15.403 -0.573 -34.061 1.00 63.22 211 GLY A CA 1
ATOM 1699 C C . GLY A 1 211 ? 14.276 0.463 -34.055 1.00 63.22 211 GLY A C 1
ATOM 1700 O O . GLY A 1 211 ? 13.581 0.611 -33.056 1.00 63.22 211 GLY A O 1
ATOM 1701 N N . LEU A 1 212 ? 14.030 1.157 -35.173 1.00 65.25 212 LEU A N 1
ATOM 1702 C CA . LEU A 1 212 ? 12.912 2.111 -35.264 1.00 65.25 212 LEU A CA 1
ATOM 1703 C C . LEU A 1 212 ? 11.540 1.415 -35.266 1.00 65.25 212 LEU A C 1
ATOM 1705 O O . LEU A 1 212 ? 10.592 1.927 -34.666 1.00 65.25 212 LEU A O 1
ATOM 1709 N N . ALA A 1 213 ? 11.432 0.243 -35.900 1.00 66.06 213 ALA A N 1
ATOM 1710 C CA . ALA A 1 213 ? 10.212 -0.561 -35.879 1.00 66.06 213 ALA A CA 1
ATOM 1711 C C . ALA A 1 213 ? 9.938 -1.125 -34.472 1.00 66.06 213 ALA A C 1
ATOM 1713 O O . ALA A 1 213 ? 8.816 -1.026 -33.974 1.00 66.06 213 ALA A O 1
ATOM 1714 N N . GLU A 1 214 ? 10.974 -1.617 -33.793 1.00 68.31 214 GLU A N 1
ATOM 1715 C CA . GLU A 1 214 ? 10.916 -2.114 -32.417 1.00 68.31 214 GLU A CA 1
ATOM 1716 C C . GLU A 1 214 ? 10.536 -1.017 -31.420 1.00 68.31 214 GLU A C 1
ATOM 1718 O O . GLU A 1 214 ? 9.704 -1.261 -30.551 1.00 68.31 214 GLU A O 1
ATOM 1723 N N . ILE A 1 215 ? 11.056 0.208 -31.565 1.00 71.69 215 ILE A N 1
ATOM 1724 C CA . ILE A 1 215 ? 10.642 1.352 -30.733 1.00 71.69 215 ILE A CA 1
ATOM 1725 C C . ILE A 1 215 ? 9.136 1.606 -30.879 1.00 71.69 215 ILE A C 1
ATOM 1727 O O . ILE A 1 215 ? 8.431 1.755 -29.880 1.00 71.69 215 ILE A O 1
ATOM 1731 N N . SER A 1 216 ? 8.625 1.622 -32.115 1.00 72.56 216 SER A N 1
ATOM 1732 C CA . SER A 1 216 ? 7.206 1.900 -32.373 1.00 72.56 216 SER A CA 1
ATOM 1733 C C . SER A 1 216 ? 6.269 0.811 -31.836 1.00 72.56 216 SER A C 1
ATOM 1735 O O . SER A 1 216 ? 5.180 1.123 -31.355 1.00 72.56 216 SER A O 1
ATOM 1737 N N . PHE A 1 217 ? 6.704 -0.452 -31.865 1.00 77.50 217 PHE A N 1
ATOM 1738 C CA . PHE A 1 217 ? 5.929 -1.587 -31.368 1.00 77.50 217 PHE A CA 1
ATOM 1739 C C . PHE A 1 217 ? 5.989 -1.720 -29.841 1.00 77.50 217 PHE A C 1
ATOM 1741 O O . PHE A 1 217 ? 4.979 -2.013 -29.203 1.00 77.50 217 PHE A O 1
ATOM 1748 N N . ASN A 1 218 ? 7.155 -1.472 -29.240 1.00 80.88 218 ASN A N 1
ATOM 1749 C CA . ASN A 1 218 ? 7.361 -1.681 -27.809 1.00 80.88 218 ASN A CA 1
ATOM 1750 C C . ASN A 1 218 ? 6.869 -0.511 -26.956 1.00 80.88 218 ASN A C 1
ATOM 1752 O O . ASN A 1 218 ? 6.500 -0.727 -25.803 1.00 80.88 218 ASN A O 1
ATOM 1756 N N . PHE A 1 219 ? 6.795 0.707 -27.503 1.00 83.88 219 PHE A N 1
ATOM 1757 C CA . PHE A 1 219 ? 6.343 1.875 -26.745 1.00 83.88 219 PHE A CA 1
ATOM 1758 C C . PHE A 1 219 ? 4.963 1.671 -26.077 1.00 83.88 219 PHE A C 1
ATOM 1760 O O . PHE A 1 219 ? 4.883 1.833 -24.857 1.00 83.88 219 PHE A O 1
ATOM 1767 N N . PRO A 1 220 ? 3.891 1.239 -26.779 1.00 87.00 220 PRO A N 1
ATOM 1768 C CA . PRO A 1 220 ? 2.597 0.977 -26.139 1.00 87.00 220 PRO A CA 1
ATOM 1769 C C . PRO A 1 220 ? 2.645 -0.099 -25.045 1.00 87.00 220 PRO A C 1
ATOM 1771 O O . PRO A 1 220 ? 1.978 0.039 -24.021 1.00 87.00 220 PRO A O 1
ATOM 1774 N N . ILE A 1 221 ? 3.441 -1.156 -25.238 1.00 88.19 221 ILE A N 1
ATOM 1775 C CA . ILE A 1 221 ? 3.550 -2.272 -24.286 1.00 88.19 221 ILE A CA 1
ATOM 1776 C C . ILE A 1 221 ? 4.290 -1.821 -23.022 1.00 88.19 221 ILE A C 1
ATOM 1778 O O . ILE A 1 221 ? 3.890 -2.172 -21.912 1.00 88.19 221 ILE A O 1
ATOM 1782 N N . LEU A 1 222 ? 5.325 -0.990 -23.164 1.00 89.06 222 LEU A N 1
ATOM 1783 C CA . LEU A 1 222 ? 6.039 -0.396 -22.036 1.00 89.06 222 LEU A CA 1
ATOM 1784 C C . LEU A 1 222 ? 5.138 0.551 -21.234 1.00 89.06 222 LEU A C 1
ATOM 1786 O O . LEU A 1 222 ? 5.103 0.459 -20.009 1.00 89.06 222 LEU A O 1
ATOM 1790 N N . VAL A 1 223 ? 4.349 1.399 -21.906 1.00 90.69 223 VAL A N 1
ATOM 1791 C CA . VAL A 1 223 ? 3.337 2.239 -21.236 1.00 90.69 223 VAL A CA 1
ATOM 1792 C C . VAL A 1 223 ? 2.334 1.368 -20.477 1.00 90.69 223 VAL A C 1
ATOM 1794 O O . VAL A 1 223 ? 2.020 1.646 -19.319 1.00 90.69 223 VAL A O 1
ATOM 1797 N N . TYR A 1 224 ? 1.845 0.293 -21.096 1.00 91.56 224 TYR A N 1
ATOM 1798 C CA . TYR A 1 224 ? 0.920 -0.623 -20.439 1.00 91.56 224 TYR A CA 1
ATOM 1799 C C . TYR A 1 224 ? 1.533 -1.267 -19.188 1.00 91.56 224 TYR A C 1
ATOM 1801 O O . TYR A 1 224 ? 0.942 -1.190 -18.113 1.00 91.56 224 TYR A O 1
ATOM 1809 N N . SER A 1 225 ? 2.728 -1.841 -19.315 1.00 91.69 225 SER A N 1
ATOM 1810 C CA . SER A 1 225 ? 3.351 -2.669 -18.275 1.00 91.69 225 SER A CA 1
ATOM 1811 C C . SER A 1 225 ? 3.866 -1.849 -17.093 1.00 91.69 225 SER A C 1
ATOM 1813 O O . SER A 1 225 ? 3.718 -2.272 -15.954 1.00 91.69 225 SER A O 1
ATOM 1815 N N . PHE A 1 226 ? 4.445 -0.668 -17.338 1.00 91.56 226 PHE A N 1
ATOM 1816 C CA . PHE A 1 226 ? 5.095 0.132 -16.291 1.00 91.56 226 PHE A CA 1
ATOM 1817 C C . PHE A 1 226 ? 4.231 1.271 -15.736 1.00 91.56 226 PHE A C 1
ATOM 1819 O O . PHE A 1 226 ? 4.492 1.751 -14.632 1.00 91.56 226 PHE A O 1
ATOM 1826 N N . ILE A 1 227 ? 3.202 1.708 -16.471 1.00 91.56 227 ILE A N 1
ATOM 1827 C CA . ILE A 1 227 ? 2.355 2.839 -16.063 1.00 91.56 227 ILE A CA 1
ATOM 1828 C C . ILE A 1 227 ? 0.929 2.362 -15.800 1.00 91.56 227 ILE A C 1
ATOM 1830 O O . ILE A 1 227 ? 0.447 2.443 -14.673 1.00 91.56 227 ILE A O 1
ATOM 1834 N N . ILE A 1 228 ? 0.245 1.839 -16.820 1.00 94.25 228 ILE A N 1
ATOM 1835 C CA . ILE A 1 228 ? -1.191 1.535 -16.718 1.00 94.25 228 ILE A CA 1
ATOM 1836 C C . ILE A 1 228 ? -1.441 0.400 -15.723 1.00 94.25 228 ILE A C 1
ATOM 1838 O O . ILE A 1 228 ? -2.267 0.541 -14.822 1.00 94.25 228 ILE A O 1
ATOM 1842 N N . LEU A 1 229 ? -0.729 -0.716 -15.870 1.00 95.12 229 LEU A N 1
ATOM 1843 C CA . LEU A 1 229 ? -0.936 -1.906 -15.057 1.00 95.12 229 LEU A CA 1
ATOM 1844 C C . LEU A 1 229 ? -0.652 -1.646 -13.564 1.00 95.12 229 LEU A C 1
ATOM 1846 O O . LEU A 1 229 ? -1.520 -1.979 -12.753 1.00 95.12 229 LEU A O 1
ATOM 1850 N N . PRO A 1 230 ? 0.461 -0.996 -13.164 1.00 95.12 230 PRO A N 1
ATOM 1851 C CA . PRO A 1 230 ? 0.704 -0.658 -11.764 1.00 95.12 230 PRO A CA 1
ATOM 1852 C C . PRO A 1 230 ? -0.351 0.284 -11.182 1.00 95.12 230 PRO A C 1
ATOM 1854 O O . PRO A 1 230 ? -0.802 0.060 -10.062 1.00 95.12 230 PRO A O 1
ATOM 1857 N N . ILE A 1 231 ? -0.812 1.287 -11.940 1.00 95.25 231 ILE A N 1
ATOM 1858 C CA . ILE A 1 231 ? -1.879 2.198 -11.492 1.00 95.25 231 ILE A CA 1
ATOM 1859 C C . ILE A 1 231 ? -3.181 1.430 -11.248 1.00 95.25 231 ILE A C 1
ATOM 1861 O O . ILE A 1 231 ? -3.815 1.603 -10.206 1.00 95.25 231 ILE A O 1
ATOM 1865 N N . VAL A 1 232 ? -3.576 0.562 -12.184 1.00 96.56 232 VAL A N 1
ATOM 1866 C CA . VAL A 1 232 ? -4.775 -0.276 -12.039 1.00 96.56 232 VAL A CA 1
ATOM 1867 C C . VAL A 1 232 ? -4.631 -1.207 -10.837 1.00 96.56 232 VAL A C 1
ATOM 1869 O O . VAL A 1 232 ? -5.556 -1.315 -10.035 1.00 96.56 232 VAL A O 1
ATOM 1872 N N . TYR A 1 233 ? -3.466 -1.832 -10.665 1.00 96.69 233 TYR A N 1
ATOM 1873 C CA . TYR A 1 233 ? -3.203 -2.739 -9.553 1.00 96.69 233 TYR A CA 1
ATOM 1874 C C . TYR A 1 233 ? -3.257 -2.031 -8.194 1.00 96.69 233 TYR A C 1
ATOM 1876 O O . TYR A 1 233 ? -3.949 -2.488 -7.286 1.00 96.69 233 TYR A O 1
ATOM 1884 N N . ILE A 1 234 ? -2.618 -0.865 -8.065 1.00 96.44 234 ILE A N 1
ATOM 1885 C CA . ILE A 1 234 ? -2.702 -0.026 -6.862 1.00 96.44 234 ILE A CA 1
ATOM 1886 C C . ILE A 1 234 ? -4.153 0.410 -6.614 1.00 96.44 234 ILE A C 1
ATOM 1888 O O . ILE A 1 234 ? -4.602 0.406 -5.470 1.00 96.44 234 ILE A O 1
ATOM 1892 N N . GLY A 1 235 ? -4.917 0.729 -7.663 1.00 96.62 235 GLY A N 1
ATOM 1893 C CA . GLY A 1 235 ? -6.347 1.027 -7.562 1.00 96.62 235 GLY A CA 1
ATOM 1894 C C . GLY A 1 235 ? -7.170 -0.144 -7.012 1.00 96.62 235 GLY A C 1
ATOM 1895 O O . GLY A 1 235 ? -8.028 0.055 -6.150 1.00 96.62 235 GLY A O 1
ATOM 1896 N N . ILE A 1 236 ? -6.875 -1.371 -7.449 1.00 97.00 236 ILE A N 1
ATOM 1897 C CA . ILE A 1 236 ? -7.497 -2.596 -6.926 1.00 97.00 236 ILE A CA 1
ATOM 1898 C C . ILE A 1 236 ? -7.145 -2.787 -5.446 1.00 97.00 236 ILE A C 1
ATOM 1900 O O . ILE A 1 236 ? -8.042 -3.020 -4.632 1.00 97.00 236 ILE A O 1
ATOM 1904 N N . LEU A 1 237 ? -5.867 -2.635 -5.076 1.00 96.88 237 LEU A N 1
ATOM 1905 C CA . LEU A 1 237 ? -5.429 -2.715 -3.679 1.00 96.88 237 LEU A CA 1
ATOM 1906 C C . LEU A 1 237 ? -6.128 -1.665 -2.814 1.00 96.88 237 LEU A C 1
ATOM 1908 O O . LEU A 1 237 ? -6.673 -2.011 -1.771 1.00 96.88 237 LEU A O 1
ATOM 1912 N N . MET A 1 238 ? -6.216 -0.416 -3.278 1.00 96.31 238 MET A N 1
ATOM 1913 C CA . MET A 1 238 ? -6.978 0.637 -2.600 1.00 96.31 238 MET A CA 1
ATOM 1914 C C . MET A 1 238 ? -8.443 0.237 -2.397 1.00 96.31 238 MET A C 1
ATOM 1916 O O . MET A 1 238 ? -8.972 0.396 -1.297 1.00 96.31 238 MET A O 1
ATOM 1920 N N . GLY A 1 239 ? -9.097 -0.325 -3.418 1.00 94.88 239 GLY A N 1
ATOM 1921 C CA . GLY A 1 239 ? -10.469 -0.827 -3.318 1.00 94.88 239 GLY A CA 1
ATOM 1922 C C . GLY A 1 239 ? -10.629 -1.877 -2.216 1.00 94.88 239 GLY A C 1
ATOM 1923 O O . GLY A 1 239 ? -11.509 -1.750 -1.360 1.00 94.88 239 GLY A O 1
ATOM 1924 N N . PHE A 1 240 ? -9.734 -2.866 -2.169 1.00 95.75 240 PHE A N 1
ATOM 1925 C CA . PHE A 1 240 ? -9.715 -3.861 -1.096 1.00 95.75 240 PHE A CA 1
ATOM 1926 C C . PHE A 1 240 ? -9.427 -3.241 0.277 1.00 95.75 240 PHE A C 1
ATOM 1928 O O . PHE A 1 240 ? -10.073 -3.619 1.256 1.00 95.75 240 PHE A O 1
ATOM 1935 N N . SER A 1 241 ? -8.525 -2.259 0.367 1.00 95.81 241 SER A N 1
ATOM 1936 C CA . SER A 1 241 ? -8.245 -1.525 1.606 1.00 95.81 241 SER A CA 1
ATOM 1937 C C . SER A 1 241 ? -9.471 -0.775 2.125 1.00 95.81 241 SER A C 1
ATOM 1939 O O . SER A 1 241 ? -9.732 -0.804 3.328 1.00 95.81 241 SER A O 1
ATOM 1941 N N . PHE A 1 242 ? -10.255 -0.142 1.245 1.00 93.38 242 PHE A N 1
ATOM 1942 C CA . PHE A 1 242 ? -11.504 0.524 1.623 1.00 93.38 242 PHE A CA 1
ATOM 1943 C C . PHE A 1 242 ? -12.545 -0.470 2.129 1.00 93.38 242 PHE A C 1
ATOM 1945 O O . PHE A 1 242 ? -13.151 -0.241 3.177 1.00 93.38 242 PHE A O 1
ATOM 1952 N N . ILE A 1 243 ? -12.727 -1.586 1.420 1.00 92.94 243 ILE A N 1
ATOM 1953 C CA . ILE A 1 243 ? -13.666 -2.638 1.818 1.00 92.94 243 ILE A CA 1
ATOM 1954 C C . ILE A 1 243 ? -13.277 -3.171 3.198 1.00 92.94 243 ILE A C 1
ATOM 1956 O O . ILE A 1 243 ? -14.076 -3.104 4.134 1.00 92.94 243 ILE A O 1
ATOM 1960 N N . LEU A 1 244 ? -12.032 -3.614 3.364 1.00 94.00 244 LEU A N 1
ATOM 1961 C CA . LEU A 1 244 ? -11.544 -4.178 4.618 1.00 94.00 244 LEU A CA 1
ATOM 1962 C C . LEU A 1 244 ? -11.576 -3.144 5.755 1.00 94.00 244 LEU A C 1
ATOM 1964 O O . LEU A 1 244 ? -12.045 -3.446 6.849 1.00 94.00 244 LEU A O 1
ATOM 1968 N N . GLY A 1 245 ? -11.192 -1.895 5.490 1.00 92.88 245 GLY A N 1
ATOM 1969 C CA . GLY A 1 245 ? -11.264 -0.812 6.470 1.00 92.88 245 GLY A CA 1
ATOM 1970 C C . GLY A 1 245 ? -12.689 -0.441 6.893 1.00 92.88 245 GLY A C 1
ATOM 1971 O O . GLY A 1 245 ? -12.926 -0.107 8.058 1.00 92.88 245 GLY A O 1
ATOM 1972 N N . SER A 1 246 ? -13.668 -0.551 5.991 1.00 89.94 246 SER A N 1
ATOM 1973 C CA . SER A 1 246 ? -15.084 -0.354 6.323 1.00 89.94 246 SER A CA 1
ATOM 1974 C C . SER A 1 246 ? -15.627 -1.464 7.228 1.00 89.94 246 SER A C 1
ATOM 1976 O O . SER A 1 246 ? -16.287 -1.172 8.229 1.00 89.94 246 SER A O 1
ATOM 1978 N N . PHE A 1 247 ? -15.249 -2.722 6.960 1.00 89.69 247 PHE A N 1
ATOM 1979 C CA . PHE A 1 247 ? -15.558 -3.858 7.830 1.00 89.69 247 PHE A CA 1
ATOM 1980 C C . PHE A 1 247 ? -14.935 -3.684 9.217 1.00 89.69 247 PHE A C 1
ATOM 1982 O O . PHE A 1 247 ? -15.630 -3.824 10.223 1.00 89.69 247 PHE A O 1
ATOM 1989 N N . ILE A 1 248 ? -13.659 -3.293 9.283 1.00 90.56 248 ILE A N 1
ATOM 1990 C CA . ILE A 1 248 ? -12.950 -3.060 10.547 1.00 90.56 248 ILE A CA 1
ATOM 1991 C C . ILE A 1 248 ? -13.556 -1.893 11.324 1.00 90.56 248 ILE A C 1
ATOM 1993 O O . ILE A 1 248 ? -13.727 -1.974 12.535 1.00 90.56 248 ILE A O 1
ATOM 1997 N N . SER A 1 249 ? -13.901 -0.789 10.673 1.00 85.81 249 SER A N 1
ATOM 1998 C CA . SER A 1 249 ? -14.457 0.373 11.374 1.00 85.81 249 SER A CA 1
ATOM 1999 C C . SER A 1 249 ? -15.935 0.202 11.757 1.00 85.81 249 SER A C 1
ATOM 2001 O O . SER A 1 249 ? -16.467 0.993 12.545 1.00 85.81 249 SER A O 1
ATOM 2003 N N . GLY A 1 250 ? -16.614 -0.826 11.235 1.00 76.88 250 GLY A N 1
ATOM 2004 C CA . GLY A 1 250 ? -18.046 -1.051 11.440 1.00 76.88 250 GLY A CA 1
ATOM 2005 C C . GLY A 1 250 ? -18.922 0.049 10.830 1.00 76.88 250 GLY A C 1
ATOM 2006 O O . GLY A 1 250 ? -20.085 0.194 11.209 1.00 76.88 250 GLY A O 1
ATOM 2007 N N . TYR A 1 251 ? -18.368 0.857 9.920 1.00 66.25 251 TYR A N 1
ATOM 2008 C CA . TYR A 1 251 ? -19.148 1.749 9.077 1.00 66.25 251 TYR A CA 1
ATOM 2009 C C . TYR A 1 251 ? -19.575 0.957 7.848 1.00 66.25 251 TYR A C 1
ATOM 2011 O O . TYR A 1 251 ? -18.750 0.608 7.011 1.00 66.25 251 TYR A O 1
ATOM 2019 N N . SER A 1 252 ? -20.876 0.692 7.716 1.00 51.97 252 SER A N 1
ATOM 2020 C CA . SER A 1 252 ? -21.414 0.269 6.429 1.00 51.97 252 SER A CA 1
ATOM 2021 C C . SER A 1 252 ? -21.106 1.378 5.424 1.00 51.97 252 SER A C 1
ATOM 2023 O O . SER A 1 252 ? -21.628 2.489 5.578 1.00 51.97 252 SER A O 1
ATOM 2025 N N . VAL A 1 253 ? -20.295 1.096 4.405 1.00 46.41 253 VAL A N 1
ATOM 2026 C CA . VAL A 1 253 ? -20.331 1.882 3.171 1.00 46.41 253 VAL A CA 1
ATOM 2027 C C . VAL A 1 253 ? -21.735 1.670 2.625 1.00 46.41 253 VAL A C 1
ATOM 2029 O O . VAL A 1 253 ? -22.029 0.663 1.988 1.00 46.41 253 VAL A O 1
ATOM 2032 N N . ARG A 1 254 ? -22.655 2.575 2.966 1.00 43.88 254 ARG A N 1
ATOM 2033 C CA . ARG A 1 254 ? -23.899 2.677 2.220 1.00 43.88 254 ARG A CA 1
ATOM 2034 C C . ARG A 1 254 ? -23.452 3.100 0.837 1.00 43.88 254 ARG A C 1
ATOM 2036 O O . ARG A 1 254 ? -22.921 4.201 0.687 1.00 43.88 254 ARG A O 1
ATOM 2043 N N . LEU A 1 255 ? -23.575 2.196 -0.132 1.00 46.38 255 LEU A N 1
ATOM 2044 C CA . LEU A 1 255 ? -23.439 2.568 -1.530 1.00 46.38 255 LEU A CA 1
ATOM 2045 C C . LEU A 1 255 ? -24.296 3.829 -1.725 1.00 46.38 255 LEU A C 1
ATOM 2047 O O . LEU A 1 255 ? -25.446 3.833 -1.282 1.00 46.38 255 LEU A O 1
ATOM 2051 N N . PRO A 1 256 ? -23.772 4.904 -2.335 1.00 49.56 256 PRO A N 1
ATOM 2052 C CA . PRO A 1 256 ? -24.521 6.143 -2.566 1.00 49.56 256 PRO A CA 1
ATOM 2053 C C . PRO A 1 256 ? -25.674 5.971 -3.574 1.00 49.56 256 PRO A C 1
ATOM 2055 O O . PRO A 1 256 ? -26.217 6.947 -4.080 1.00 49.56 256 PRO A O 1
ATOM 2058 N N . ILE A 1 257 ? -26.044 4.729 -3.871 1.00 48.19 257 ILE A N 1
ATOM 2059 C CA . ILE A 1 257 ? -27.135 4.338 -4.738 1.00 48.19 257 ILE A CA 1
ATOM 2060 C C . ILE A 1 257 ? -28.182 3.732 -3.807 1.00 48.19 257 ILE A C 1
ATOM 2062 O O . ILE A 1 257 ? -27.982 2.640 -3.272 1.00 48.19 257 ILE A O 1
ATOM 2066 N N . ASN A 1 258 ? -29.282 4.453 -3.585 1.00 42.59 258 ASN A N 1
ATOM 2067 C CA . ASN A 1 258 ? -30.492 3.826 -3.068 1.00 42.59 258 ASN A CA 1
ATOM 2068 C C . ASN A 1 258 ? -30.920 2.797 -4.114 1.00 42.59 258 ASN A C 1
ATOM 2070 O O . ASN A 1 258 ? -31.378 3.161 -5.195 1.00 42.59 258 ASN A O 1
ATOM 2074 N N . ILE A 1 259 ? -30.700 1.519 -3.825 1.00 48.06 259 ILE A N 1
ATOM 2075 C CA . ILE A 1 259 ? -31.348 0.447 -4.566 1.00 48.06 259 ILE A CA 1
ATOM 2076 C C . ILE A 1 259 ? -32.703 0.297 -3.885 1.00 48.06 259 ILE A C 1
ATOM 2078 O O . ILE A 1 259 ? -32.817 -0.395 -2.874 1.00 48.06 259 ILE A O 1
ATOM 2082 N N . ASP A 1 260 ? -33.690 1.038 -4.381 1.00 41.31 260 ASP A N 1
ATOM 2083 C CA . ASP A 1 260 ? -35.084 0.768 -4.061 1.00 41.31 260 ASP A CA 1
ATOM 2084 C C . ASP A 1 260 ? -35.411 -0.609 -4.667 1.00 41.31 260 ASP A C 1
ATOM 2086 O O . ASP A 1 260 ? -35.374 -0.778 -5.888 1.00 41.31 260 ASP A O 1
ATOM 2090 N N . ILE A 1 261 ? -35.639 -1.606 -3.806 1.00 41.53 261 ILE A N 1
ATOM 2091 C CA . ILE A 1 261 ? -36.265 -2.889 -4.163 1.00 41.53 261 ILE A CA 1
ATOM 2092 C C . ILE A 1 261 ? -37.702 -2.842 -3.664 1.00 41.53 261 ILE A C 1
ATOM 2094 O O . ILE A 1 261 ? -37.880 -2.502 -2.470 1.00 41.53 261 ILE A O 1
#

pLDDT: mean 86.52, std 12.95, range [41.31, 97.06]

Secondary structure (DSSP, 8-state):
---HHHHHHHHHHHHHHHHHHHHHHHHSS---HHHHHHHHHHHHHHHHHHHHHHHHHHHHHHHHHHHHHHT--HHHHHHHHHHHHHHHHHHHHHHHHHHHHHHHHHHHHT--HHHHTTHHHHHHHHHHHHHHHHHHHHHHHHHHHHHHHHHHHHHHHHHHHHSGGGTTHHHHHHHHHHHHHHHHHGGGHHHHHHTTS--TTTT--SSHHHHHHHHHHHHHHHHIIIIIHHHHHHHHHHHHHHHHHHHHHT-----SS----

Sequence (261 aa):
MYSIFYLLYIASVIASLTYSLGALFYGSPIPISSFKRFGHKMILDAIYADIWINLFFFIINIINQIQSSLGYSWSIFYLDFGMLDLQLIYTINAFKLWYISLSALVSYIRFPTYLINVLGPLLQYISFLTDILFSLAIYLEFGTFIEGSYMTLIAIGVLLMSLPFRMGKGIGGYLIGFAIVFYIGFPYLPVLISGTSPSLYDLVVHNLQLGLAEISFNFPILVYSFIILPIVYIGILMGFSFILGSFISGYSVRLPINIDI

Foldseek 3Di:
DDDLVVLLVLLLVLLVVLLVQLCCQLPPPDPDPVSNVQSVVSNVLSVLLVVLSVCLVVLVVVLVVLLVVVVFDLVLLVVLLVVVLVLLVVLLVLLVVVLVVVVVVCVVVVDDPVVVVVSVVSVVLSVVSVVLSVLSVVLVVVSCCLVVCLSVQLSVLSSLSSHHPRRRLLVSLLSNLLSSLCNRQSSCLSVQLVVQADRSVVLNDPDPVVNVVCSVVRVVSSCCRRPVSSVVSVVVSSVRSNVRSCVSSVPPPPPPDPPDD

=== Feature glossary ===
Key to the feature types in this record:

— What the protein is —

Primary structure: the covalent order of the twenty standard amino acids along the backbone. Two proteins with the same sequence will (almost always) fold to the same structure; two with 30% identity often share a fold but not the details.

Database cross-references. InterPro integrates a dozen domain/family signature databases into unified entries with residue-range hits. GO terms attach function/process/location labels with evidence codes. CATH codes position the fold in a four-level structural taxonomy. Organism is the NCBI-taxonomy species name.

— Where its atoms are —

The mmCIF block holds the 3D Cartesian coordinates of each backbone atom (N, Cα, C, O) in ångströms. mmCIF is the PDB's canonical archive format — a tagged-loop text representation of the atomic model.

Six rendered views show the 3D structure from the faces of a cube — i.e. along ±x, ±y, ±z. Rendering representation is drawn randomly per protein from cartoon (secondary-structure ribbons), sticks (backbone bonds), or molecular surface; coloring is either N→C rainbow (blue at the N-terminus through red at the C-terminus) or one color per chain.

— L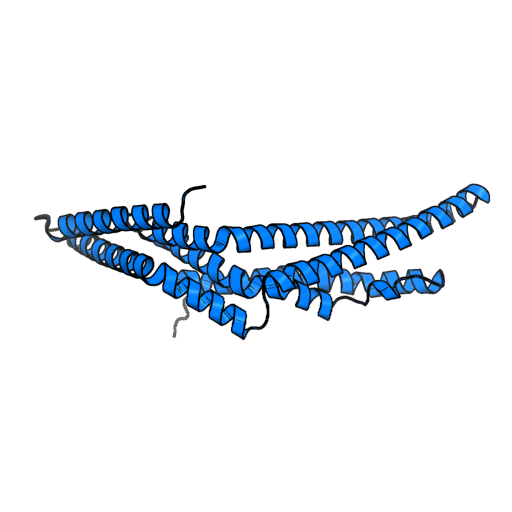ocal backbone conformation —

DSSP 8-state secondary structure assigns each residue one of H (α-helix), G (3₁₀-helix), I (π-helix), E (extended β-strand), B (isolated β-bridge), T (hydrogen-bonded turn), S (bend), or '-' (coil). The assignment is computed from backbone hydrogen-bond geometry via the Kabsch–Sander algorithm.

P-SEA three-state annotation labels each residue as helix, strand, or coil based purely on the geometry of the Cα trace. It serves as a fallback when the full backbone (and thus DSSP) is unavailable.

The φ/ψ torsion pair specifies the backbone conformation at each residue. φ rotates about the N–Cα bond, ψ about the Cα–C bond. Steric clashes forbid most of the (φ, ψ) plane — the allowed regions (α-helix basin, β-sheet basin, left-handed helix) are the Ramachandran-allowed regions.

— Global shape and packing —

The geometric summary reports three shape descriptors. Rg (radius of gyration) measures how spread out the Cα atoms are about their centre of mass; compact globular proteins have small Rg, elongated or unfolded ones large. Cα contacts (<8 Å, |i−j|>4) count long-range residue pairs in spatial proximity — high for tightly packed folds, near zero for rods or random coil. The bounding-box extents give the protein's footprint along x, y, z in Å.

Accessible surface area quantifies burial. A residue with SASA near zero is packed into the hydrophobic core; one with SASA >100 Å² sits on the surface. Computed here via the Shrake–Rupley numerical algorithm with a 1.4 Å probe.

Plot images: a contact map (which residues are close in 3D, as an N×N binary image), a Ramachandran scatter (backbone torsion angles, revealing secondary-structure composition at a glance), and — for AlphaFold structures — a PAE heatmap (pairwise prediction confidence).

— Structural neighborhood —

The Foldseek 3Di string encodes local tertiary geometry as a 20-letter alphabet — one character per residue — derived from the relative positions of nearby Cα atoms. Unlike the amino-acid sequence, 3Di is a direct function of the 3D structure, so two proteins with the same fold have similar 3Di strings even at low sequence identity.

Nearest PDB neighbors are the top structural matches found by Foldseek when searching this structure against the entire Protein Data Bank. Each hit reports a TM-score (0 to 1; >0.5 almost always implies the same fold) and an E-value. These are *structural* homologs — they may share no detectable sequence similarity.

— Confidence and disorder —

For AlphaFold models, the B-factor field carries pLDDT — the model's own estimate of local accuracy on a 0–100 scale. Regions with pLDDT<50 should be treated as essentially unmodeled; they often correspond to intrinsically disordered segments.

B-factor (Debye–Waller factor) reflects atomic displacement in the crystal lattice. It is an experimental observable (units Å²), not a prediction; low values mean the atom is pinned down, high values mean it moves or is heterogeneous across the crystal.

Predicted aligned error is AlphaFold's pairwise confidence. Unlike pLDDT (per-residue), PAE is per-residue-pair and captures whether two parts of the structure are correctly placed relative to each other. Units are ångströms of expected positional error.